Protein AF-A0A150AAD9-F1 (afdb_monomer)

Solvent-accessible surface area (backbone atoms only — not comparable to full-atom values): 10802 Å² total; per-residue (Å²): 113,71,68,61,54,52,51,51,53,50,53,51,54,54,52,54,54,52,52,55,50,50,54,52,49,53,59,54,61,73,67,70,76,81,88,54,82,66,32,33,34,36,37,32,35,99,89,47,75,48,82,44,53,57,90,72,69,66,81,66,76,71,92,66,54,69,36,35,46,30,57,27,65,68,35,46,55,49,48,40,72,61,56,48,87,81,55,55,66,48,80,60,48,67,70,37,47,33,52,50,23,30,50,39,44,53,52,14,52,52,28,42,50,49,17,52,51,30,55,58,42,27,80,80,40,66,75,32,64,79,53,26,59,56,39,39,52,52,15,54,58,40,47,73,74,34,56,70,90,37,50,63,53,84,64,56,46,56,54,51,52,50,53,51,48,54,55,56,51,66,58,70,86,53,83,89,75,86,76,78,78,76,86,72,83,77,83,127

Sequence (188 aa):
MKNIFTILLIFFSVSFANAQLVIVVQAVASTIKAPNQLDNVTFFHNGDSTIVPMTKLKKQKVSEFDSVKVNTLLSAKKVQKVYGEEIQISNVPENALYYEHTKKYRNARMSTMFAVSSWTLVLLNPYFLVVAPLPTTQAIFRDKEVDKAYVMSGKEWRTFKKEYKDYRKSFRGKNMEEDKAPEMYVSK

Mean predicted aligned error: 11.99 Å

Structure (mmCIF, N/CA/C/O backbone):
data_AF-A0A150AAD9-F1
#
_entry.id   AF-A0A150AAD9-F1
#
loop_
_atom_site.group_PDB
_atom_site.id
_atom_site.type_symbol
_atom_site.label_atom_id
_atom_site.label_alt_id
_atom_site.label_comp_id
_atom_site.label_asym_id
_atom_site.label_entity_id
_atom_site.label_seq_id
_atom_site.pdbx_PDB_ins_code
_atom_site.Cartn_x
_atom_site.Cartn_y
_atom_site.Cartn_z
_atom_site.occupancy
_atom_site.B_iso_or_equiv
_atom_site.auth_seq_id
_atom_site.auth_comp_id
_atom_site.auth_asym_id
_atom_site.auth_atom_id
_atom_site.pdbx_PDB_model_num
ATOM 1 N N . MET A 1 1 ? -35.324 22.539 34.893 1.00 55.53 1 MET A N 1
ATOM 2 C CA . MET A 1 1 ? -34.337 21.431 34.872 1.00 55.53 1 MET A CA 1
ATOM 3 C C . MET A 1 1 ? -34.590 20.393 33.775 1.00 55.53 1 MET A C 1
ATOM 5 O O . MET A 1 1 ? -33.631 20.053 33.100 1.00 55.53 1 MET A O 1
ATOM 9 N N . LYS A 1 2 ? -35.832 19.937 33.523 1.00 58.94 2 LYS A N 1
ATOM 10 C CA . LYS A 1 2 ? -36.130 18.960 32.448 1.00 58.94 2 LYS A CA 1
ATOM 11 C C . LYS A 1 2 ? -35.603 19.372 31.062 1.00 58.94 2 LYS A C 1
ATOM 13 O O . LYS A 1 2 ? -34.915 1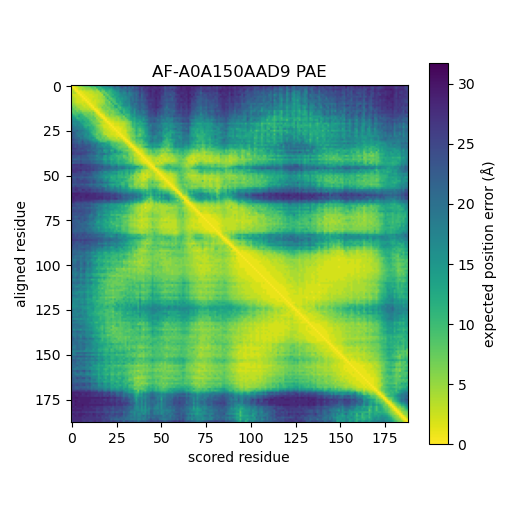8.578 30.439 1.00 58.94 2 LYS A O 1
ATOM 18 N N . ASN A 1 3 ? -35.809 20.625 30.647 1.00 64.31 3 ASN A N 1
ATOM 19 C CA . ASN A 1 3 ? -35.426 21.095 29.305 1.00 64.31 3 ASN A CA 1
ATOM 20 C C . ASN A 1 3 ? -33.905 21.112 29.059 1.00 64.31 3 ASN A C 1
ATOM 22 O O . ASN A 1 3 ? -33.464 20.838 27.950 1.00 64.31 3 ASN A O 1
ATOM 26 N N . ILE A 1 4 ? -33.095 21.381 30.091 1.00 73.38 4 ILE A N 1
ATOM 27 C CA . ILE A 1 4 ? -31.624 21.371 29.980 1.00 73.38 4 ILE A CA 1
ATOM 28 C C . ILE A 1 4 ? -31.124 19.940 29.756 1.00 73.38 4 ILE A C 1
ATOM 30 O O . ILE A 1 4 ? -30.241 19.711 28.934 1.00 73.38 4 ILE A O 1
ATOM 34 N N . PHE A 1 5 ? -31.738 18.970 30.437 1.00 71.81 5 PHE A N 1
ATOM 35 C CA . PHE A 1 5 ? -31.399 17.558 30.289 1.00 71.81 5 PHE A 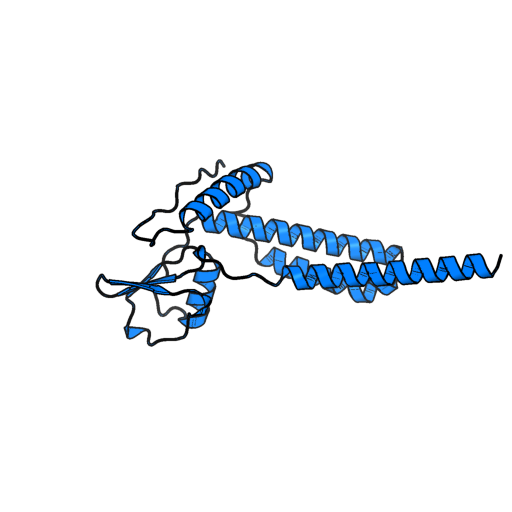CA 1
ATOM 36 C C . PHE A 1 5 ? -31.760 17.034 28.893 1.00 71.81 5 PHE A C 1
ATOM 38 O O . PHE A 1 5 ? -30.970 16.323 28.282 1.00 71.81 5 PHE A O 1
ATOM 45 N N . THR A 1 6 ? -32.911 17.439 28.344 1.00 68.69 6 THR A N 1
ATOM 46 C CA . THR A 1 6 ? -33.325 17.055 26.985 1.00 68.69 6 THR A CA 1
ATOM 47 C C . THR A 1 6 ? -32.395 17.636 25.920 1.00 68.69 6 THR A C 1
ATOM 49 O O . THR A 1 6 ? -32.010 16.927 24.995 1.00 68.69 6 THR A O 1
ATOM 52 N N . ILE A 1 7 ? -31.983 18.899 26.070 1.00 69.31 7 ILE A N 1
ATOM 53 C CA . ILE A 1 7 ? -31.053 19.558 25.140 1.00 69.31 7 ILE A CA 1
ATOM 54 C C . ILE A 1 7 ? -29.675 18.884 25.175 1.00 69.31 7 ILE A C 1
ATOM 56 O O . ILE A 1 7 ? -29.111 18.610 24.118 1.00 69.31 7 ILE A O 1
ATOM 60 N N . LEU A 1 8 ? -29.158 18.544 26.361 1.00 65.38 8 LEU A N 1
ATOM 61 C CA . LEU A 1 8 ? -27.904 17.793 26.507 1.00 65.38 8 LEU A CA 1
ATOM 62 C C . LEU A 1 8 ? -27.980 16.413 25.844 1.00 65.38 8 LEU A C 1
ATOM 64 O O . LEU A 1 8 ? -27.054 16.018 25.140 1.00 65.38 8 LEU A O 1
ATOM 68 N N . LEU A 1 9 ? -29.094 15.701 26.014 1.00 66.12 9 LEU A N 1
ATOM 69 C CA . LEU A 1 9 ? -29.296 14.366 25.447 1.00 66.12 9 LEU A CA 1
ATOM 70 C C . LEU A 1 9 ? -29.364 14.407 23.909 1.00 66.12 9 LEU A C 1
ATOM 72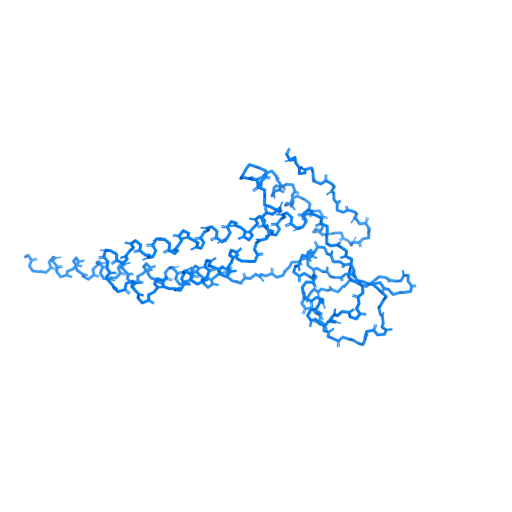 O O . LEU A 1 9 ? -28.740 13.583 23.238 1.00 66.12 9 LEU A O 1
ATOM 76 N N . ILE A 1 10 ? -30.024 15.426 23.345 1.00 65.25 10 ILE A N 1
ATOM 77 C CA . ILE A 1 10 ? -30.036 15.681 21.898 1.00 65.25 10 ILE A CA 1
ATOM 78 C C . ILE A 1 10 ? -28.625 16.031 21.405 1.00 65.25 10 ILE A C 1
ATOM 80 O O . ILE A 1 10 ? -28.160 15.444 20.429 1.00 65.25 10 ILE A O 1
ATOM 84 N N . PHE A 1 11 ? -27.899 16.907 22.103 1.00 61.88 11 PHE A N 1
ATOM 85 C CA . PHE A 1 11 ? -26.544 17.311 21.712 1.00 61.88 11 PHE A CA 1
ATOM 86 C C . PHE A 1 11 ? -25.556 16.132 21.714 1.00 61.88 11 PHE A C 1
ATOM 88 O O . PHE A 1 11 ? -24.755 15.981 20.785 1.00 61.88 11 PHE A O 1
ATOM 95 N N . PHE A 1 12 ? -25.654 15.245 22.709 1.00 59.00 12 PHE A N 1
ATOM 96 C CA . PHE A 1 12 ? -24.884 14.002 22.744 1.00 59.00 12 PHE A CA 1
ATOM 97 C C . PHE A 1 12 ? -25.265 13.072 21.586 1.00 59.00 12 PHE A C 1
ATOM 99 O O . PHE A 1 12 ? -24.375 12.587 20.889 1.00 59.00 12 PHE A O 1
ATOM 106 N N . SER A 1 13 ? -26.559 12.872 21.313 1.00 58.62 13 SER A N 1
ATOM 107 C CA . SER A 1 13 ? -27.012 12.005 20.212 1.00 58.62 13 SER A CA 1
ATOM 108 C C . SER A 1 13 ? -26.536 12.481 18.828 1.00 58.62 13 SER A C 1
ATOM 110 O O . SER A 1 13 ? -26.055 11.675 18.030 1.00 58.62 13 SER A O 1
ATOM 112 N N . VAL A 1 14 ? -26.560 13.795 18.576 1.00 60.38 14 VAL A N 1
ATOM 113 C CA . VAL A 1 14 ? -26.065 14.402 17.329 1.00 60.38 14 VAL A CA 1
ATOM 114 C C . VAL A 1 14 ? -24.544 14.252 17.217 1.00 60.38 14 VAL A C 1
ATOM 116 O O . VAL A 1 14 ? -24.025 13.936 16.147 1.00 60.38 14 VAL A O 1
ATOM 119 N N . SER A 1 15 ? -23.817 14.400 18.328 1.00 58.88 15 SER A N 1
ATOM 120 C CA . SER A 1 15 ? -22.358 14.231 18.356 1.00 58.88 15 SER A CA 1
ATOM 121 C C . SER A 1 15 ? -21.926 12.785 18.066 1.00 58.88 15 SER A C 1
ATOM 123 O O . SER A 1 15 ? -20.966 12.571 17.323 1.00 58.88 15 SER A O 1
ATOM 125 N N . PHE A 1 16 ? -22.658 11.787 18.576 1.00 58.69 16 PHE A N 1
ATOM 126 C CA . PHE A 1 16 ? -22.396 10.370 18.287 1.00 58.69 16 PHE A CA 1
ATOM 127 C C . PHE A 1 16 ? -22.686 9.994 16.826 1.00 58.69 16 PHE A C 1
ATOM 129 O O . PHE A 1 16 ? -21.890 9.273 16.220 1.00 58.69 16 PHE A O 1
ATOM 136 N N . ALA A 1 17 ? -23.768 10.515 16.237 1.00 61.00 17 ALA A N 1
ATOM 137 C CA . ALA A 1 17 ? -24.092 10.290 14.825 1.00 61.00 17 ALA A CA 1
ATOM 138 C C . ALA A 1 17 ? -23.019 10.878 13.887 1.00 61.00 17 ALA A C 1
ATOM 140 O O . ALA A 1 17 ? -22.590 10.231 12.930 1.00 61.00 17 ALA A O 1
ATOM 141 N N . ASN A 1 18 ? -22.508 12.070 14.209 1.00 62.00 18 ASN A N 1
ATOM 142 C CA . ASN A 1 18 ? -21.438 12.707 13.440 1.00 62.00 18 ASN A CA 1
ATOM 143 C C . ASN A 1 18 ? -20.118 11.918 13.509 1.00 62.00 18 ASN A C 1
ATOM 145 O O . ASN A 1 18 ? -19.428 11.788 12.498 1.00 62.00 18 ASN A O 1
ATOM 149 N N . ALA A 1 19 ? -19.780 11.333 14.664 1.00 61.94 19 ALA A N 1
ATOM 150 C CA . ALA A 1 19 ? -18.576 10.512 14.814 1.00 61.94 19 ALA A CA 1
ATOM 151 C C . ALA A 1 19 ? -18.611 9.245 13.936 1.00 61.94 19 ALA A C 1
ATOM 153 O O . ALA A 1 19 ? -17.607 8.898 13.310 1.00 61.94 19 ALA A O 1
ATOM 154 N N . GLN A 1 20 ? -19.770 8.585 13.830 1.00 62.91 20 GLN A N 1
ATOM 155 C CA . GLN A 1 20 ? -19.960 7.425 12.949 1.00 62.91 20 GLN A CA 1
ATOM 156 C C . GLN A 1 20 ? -19.765 7.797 11.474 1.00 62.91 20 GLN A C 1
ATOM 158 O O . GLN A 1 20 ? -19.073 7.094 10.734 1.00 62.91 20 GLN A O 1
ATOM 163 N N . LEU A 1 21 ? -20.320 8.938 11.062 1.00 62.53 21 LEU A N 1
ATOM 164 C CA . LEU A 1 21 ? -20.242 9.427 9.687 1.00 62.53 21 LEU A CA 1
ATOM 165 C C . LEU A 1 21 ? -18.793 9.764 9.295 1.00 62.53 21 LEU A C 1
ATOM 167 O O . LEU A 1 21 ? -18.355 9.407 8.203 1.00 62.53 21 LEU A O 1
ATOM 171 N N . VAL A 1 22 ? -18.005 10.345 10.207 1.00 69.44 22 VAL A N 1
ATOM 172 C CA . VAL A 1 22 ? -16.572 10.615 9.980 1.00 69.44 22 VAL A CA 1
ATOM 173 C C . VAL A 1 22 ? -15.777 9.324 9.774 1.00 69.44 22 VAL A C 1
ATOM 175 O O . VAL A 1 22 ? -14.964 9.265 8.852 1.00 69.44 22 VAL A O 1
ATOM 178 N N . ILE A 1 23 ? -16.023 8.278 10.572 1.00 64.31 23 ILE A N 1
ATOM 179 C CA . ILE A 1 23 ? -15.324 6.986 10.434 1.00 64.31 23 ILE A CA 1
ATOM 180 C C . ILE A 1 23 ? -15.628 6.357 9.068 1.00 64.31 23 ILE A C 1
ATOM 182 O O . ILE A 1 23 ? -14.712 5.923 8.366 1.00 64.31 23 ILE A O 1
ATOM 186 N N . VAL A 1 24 ? -16.899 6.359 8.653 1.00 64.25 24 VAL A N 1
ATOM 187 C CA . VAL A 1 24 ? -17.321 5.807 7.356 1.00 64.25 24 VAL A CA 1
ATOM 188 C C . VAL A 1 24 ? -16.766 6.634 6.192 1.00 64.25 24 VAL A C 1
ATOM 190 O O . VAL A 1 24 ? -16.211 6.071 5.248 1.00 64.25 24 VAL A O 1
ATOM 193 N N . VAL A 1 25 ? -16.835 7.966 6.258 1.00 64.56 25 VAL A N 1
ATOM 194 C CA . VAL A 1 25 ? -16.316 8.847 5.198 1.00 64.56 25 VAL A CA 1
ATOM 195 C C . VAL A 1 25 ? -14.798 8.746 5.078 1.00 64.56 25 VAL A C 1
ATOM 197 O O . VAL A 1 25 ? -14.288 8.660 3.962 1.00 64.56 25 VAL A O 1
ATOM 200 N N . GLN A 1 26 ? -14.056 8.691 6.189 1.00 62.56 26 GLN A N 1
ATOM 201 C CA . GLN A 1 26 ? -12.605 8.487 6.142 1.00 62.56 26 GLN A CA 1
ATOM 202 C C . GLN A 1 26 ? -12.243 7.110 5.575 1.00 62.56 26 GLN A C 1
ATOM 204 O O . GLN A 1 26 ? -11.301 7.001 4.782 1.00 62.56 26 GLN A O 1
ATOM 209 N N . ALA A 1 27 ? -13.019 6.073 5.904 1.00 60.88 27 ALA A N 1
ATOM 210 C CA .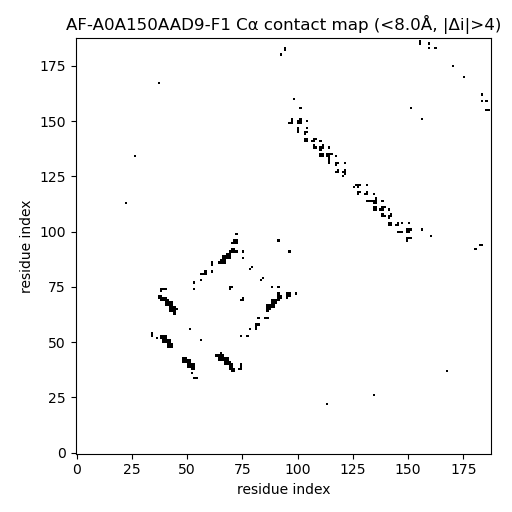 ALA A 1 27 ? -12.850 4.748 5.327 1.00 60.88 27 ALA A CA 1
ATOM 211 C C . ALA A 1 27 ? -13.046 4.767 3.802 1.00 60.88 27 ALA A C 1
ATOM 213 O O . ALA A 1 27 ? -12.166 4.298 3.080 1.00 60.88 27 ALA A O 1
ATOM 214 N N . VAL A 1 28 ? -14.121 5.385 3.300 1.00 59.50 28 VAL A N 1
ATOM 215 C CA . VAL A 1 28 ? -14.412 5.475 1.857 1.00 59.50 28 VAL A CA 1
ATOM 216 C C . VAL A 1 28 ? -13.403 6.364 1.128 1.00 59.50 28 VAL A C 1
ATOM 218 O O . VAL A 1 28 ? -12.792 5.921 0.156 1.00 59.50 28 VAL A O 1
ATOM 221 N N . ALA A 1 29 ? -13.143 7.582 1.607 1.00 59.41 29 ALA A N 1
ATOM 222 C CA . ALA A 1 29 ? -12.228 8.521 0.951 1.00 59.41 29 ALA A CA 1
ATOM 223 C C . ALA A 1 29 ? -10.798 7.966 0.837 1.00 59.41 29 ALA A C 1
ATOM 225 O O . ALA A 1 29 ? -10.112 8.205 -0.156 1.00 59.41 29 ALA A O 1
ATOM 226 N N . SER A 1 30 ? -10.360 7.158 1.810 1.00 55.38 30 SER A N 1
ATOM 227 C CA . SER A 1 30 ? -9.043 6.510 1.775 1.00 55.38 30 SER A CA 1
ATOM 228 C C . SER A 1 30 ? -8.863 5.488 0.639 1.00 55.38 30 SER A C 1
ATOM 230 O O . SER A 1 30 ? -7.728 5.105 0.347 1.00 55.38 30 SER A O 1
ATOM 232 N N . THR A 1 31 ? -9.948 5.047 -0.008 1.00 55.22 31 THR A N 1
ATOM 233 C CA . THR A 1 31 ? -9.900 4.059 -1.101 1.00 55.22 31 THR A CA 1
ATOM 234 C C . THR A 1 31 ? -9.706 4.680 -2.485 1.00 55.22 31 THR A C 1
ATOM 236 O O . THR A 1 31 ? -9.246 3.998 -3.400 1.00 55.22 31 THR A O 1
ATOM 239 N N . ILE A 1 32 ? -9.984 5.977 -2.653 1.00 56.19 32 ILE A N 1
ATOM 240 C CA . ILE A 1 32 ? -9.921 6.641 -3.959 1.00 56.19 32 ILE A CA 1
ATOM 241 C C . ILE A 1 32 ? -8.479 7.094 -4.224 1.00 56.19 32 ILE A C 1
ATOM 243 O O . ILE A 1 32 ? -8.012 8.104 -3.697 1.00 56.19 32 ILE A O 1
ATOM 247 N N . LYS A 1 33 ? -7.745 6.343 -5.056 1.00 55.25 33 LYS A N 1
ATOM 248 C CA . LYS A 1 33 ? -6.398 6.719 -5.517 1.00 55.25 33 LYS A CA 1
ATOM 249 C C . LYS A 1 33 ? -6.456 7.207 -6.965 1.00 55.25 33 LYS A C 1
ATOM 251 O O . LYS A 1 33 ? -6.723 6.426 -7.872 1.00 55.25 33 LYS A O 1
ATOM 256 N N . ALA A 1 34 ? -6.161 8.489 -7.180 1.00 57.22 34 ALA A N 1
ATOM 257 C CA . ALA A 1 34 ? -6.000 9.040 -8.522 1.00 57.22 34 ALA A CA 1
ATOM 258 C C . ALA A 1 34 ? -4.677 8.553 -9.156 1.00 57.22 34 ALA A C 1
ATOM 260 O O . ALA A 1 34 ? -3.643 8.573 -8.473 1.00 57.22 34 ALA A O 1
ATOM 261 N N . PRO A 1 35 ? -4.692 8.121 -10.431 1.00 56.03 35 PRO A N 1
ATOM 262 C CA . PRO A 1 35 ? -3.497 7.688 -11.148 1.00 56.03 35 PRO A CA 1
ATOM 263 C C . PRO A 1 35 ? -2.561 8.870 -11.424 1.00 56.03 35 PRO A C 1
ATOM 265 O O . PRO A 1 35 ? -2.990 10.017 -11.553 1.00 56.03 35 PRO A O 1
ATOM 268 N N . ASN A 1 36 ? -1.267 8.587 -11.503 1.00 64.94 36 ASN A N 1
ATOM 269 C CA . ASN A 1 36 ? -0.206 9.576 -11.635 1.00 64.94 36 ASN A CA 1
ATOM 270 C C . ASN A 1 36 ? 0.700 9.277 -12.845 1.00 64.94 36 ASN A C 1
ATOM 272 O O . ASN A 1 36 ? 0.725 8.155 -13.327 1.00 64.94 36 ASN A O 1
ATOM 276 N N . GLN A 1 37 ? 1.492 10.252 -13.310 1.00 63.16 37 GLN A N 1
ATOM 277 C CA . GLN A 1 37 ? 2.393 10.083 -14.469 1.00 63.16 37 GLN A CA 1
ATOM 278 C C . GLN A 1 37 ? 3.446 8.977 -14.283 1.00 63.16 37 GLN A C 1
ATOM 280 O O . GLN A 1 37 ? 3.853 8.352 -15.254 1.00 63.16 37 GLN A O 1
ATOM 285 N N . LEU A 1 38 ? 3.850 8.694 -13.040 1.00 65.38 38 LEU A N 1
ATOM 286 C CA . LEU A 1 38 ? 4.734 7.565 -12.715 1.00 65.38 38 LEU A CA 1
ATOM 287 C C . LEU A 1 38 ? 4.075 6.199 -12.949 1.00 65.38 38 LEU A C 1
ATOM 289 O O . LEU A 1 38 ? 4.779 5.201 -13.047 1.00 65.38 38 LEU A O 1
ATOM 293 N N . ASP A 1 39 ? 2.745 6.152 -13.043 1.00 69.12 39 ASP A N 1
ATOM 294 C CA . ASP A 1 39 ? 2.013 4.915 -13.289 1.00 69.12 39 ASP A CA 1
ATOM 295 C C . ASP A 1 39 ? 1.988 4.559 -14.791 1.00 69.12 39 ASP A C 1
ATOM 297 O O . ASP A 1 39 ? 1.470 3.504 -15.160 1.00 69.12 39 ASP A O 1
ATOM 301 N N . ASN A 1 40 ? 2.532 5.410 -15.670 1.00 76.31 40 ASN A N 1
ATOM 302 C CA . ASN A 1 40 ? 2.635 5.122 -17.100 1.00 76.31 40 ASN A CA 1
ATOM 303 C C . ASN A 1 40 ? 3.449 3.845 -17.354 1.00 76.31 40 ASN A C 1
ATOM 305 O O . ASN A 1 40 ? 4.382 3.517 -16.620 1.00 76.31 40 ASN A O 1
ATOM 309 N N . VAL A 1 41 ? 3.059 3.131 -18.404 1.00 74.88 41 VAL A N 1
ATOM 310 C CA . VAL A 1 41 ? 3.653 1.863 -18.821 1.00 74.88 41 VAL A CA 1
ATOM 311 C C . VAL A 1 41 ? 4.382 2.098 -20.136 1.00 74.88 41 VAL A C 1
ATOM 313 O O . VAL A 1 41 ? 3.806 2.704 -21.040 1.00 74.88 41 VAL A O 1
ATOM 316 N N . THR A 1 42 ? 5.621 1.629 -20.244 1.00 76.88 42 THR A N 1
ATOM 317 C CA . THR A 1 42 ? 6.392 1.714 -21.489 1.00 76.88 42 THR A CA 1
ATOM 318 C C . THR A 1 42 ? 6.429 0.341 -22.139 1.00 76.88 42 THR A C 1
ATOM 320 O O . THR A 1 42 ? 6.901 -0.615 -21.526 1.00 76.88 42 THR A O 1
ATOM 323 N N . PHE A 1 43 ? 5.922 0.240 -23.360 1.00 78.81 43 PHE A N 1
ATOM 324 C CA . PHE A 1 43 ? 5.990 -0.963 -24.181 1.00 78.81 43 PHE A CA 1
ATOM 325 C C . PHE A 1 43 ? 7.173 -0.854 -25.140 1.00 78.81 43 PHE A C 1
ATOM 327 O O . PHE A 1 43 ? 7.391 0.216 -25.707 1.00 78.81 43 PHE A O 1
ATOM 334 N N . PHE A 1 44 ? 7.903 -1.949 -25.330 1.00 76.94 44 PHE A N 1
ATOM 335 C CA . PHE A 1 44 ? 8.980 -2.050 -26.311 1.00 76.94 44 PHE A CA 1
ATOM 336 C C . PHE A 1 44 ? 8.591 -3.023 -27.416 1.00 76.94 44 PHE A C 1
ATOM 338 O O . PHE A 1 44 ? 8.093 -4.116 -27.129 1.00 76.94 44 PHE A O 1
ATOM 345 N N . HIS A 1 45 ? 8.839 -2.626 -28.660 1.00 76.75 45 HIS A N 1
ATOM 346 C CA . HIS A 1 45 ? 8.645 -3.470 -29.830 1.00 76.75 45 HIS A CA 1
ATOM 347 C C . HIS A 1 45 ? 9.692 -3.144 -30.891 1.00 76.75 45 HIS A C 1
ATOM 349 O O . HIS A 1 45 ? 9.762 -2.001 -31.334 1.00 76.75 45 HIS A O 1
ATOM 355 N N . ASN A 1 46 ? 10.500 -4.124 -31.303 1.00 67.06 46 ASN A N 1
ATOM 356 C CA . ASN A 1 46 ? 11.445 -3.981 -32.424 1.00 67.06 46 ASN A CA 1
ATOM 357 C C . ASN A 1 46 ? 12.358 -2.728 -32.370 1.00 67.06 46 ASN A C 1
ATOM 359 O O . ASN A 1 46 ? 12.733 -2.181 -33.403 1.00 67.06 46 ASN A O 1
ATOM 363 N N . GLY A 1 47 ? 12.731 -2.274 -31.167 1.00 67.69 47 GLY A N 1
ATOM 364 C CA . GLY A 1 47 ? 13.577 -1.089 -30.956 1.00 67.69 47 GLY A CA 1
ATOM 365 C C . GLY A 1 47 ? 12.818 0.227 -30.743 1.00 67.69 47 GLY A C 1
ATOM 366 O O . GLY A 1 47 ? 13.413 1.179 -30.243 1.00 67.69 47 GLY A O 1
ATOM 367 N N . ASP A 1 48 ? 11.511 0.260 -31.006 1.00 71.19 48 ASP A N 1
ATOM 368 C CA . ASP A 1 48 ? 10.647 1.398 -30.699 1.00 71.19 48 ASP A CA 1
ATOM 369 C C . ASP A 1 48 ? 10.051 1.278 -29.292 1.00 71.19 48 ASP A C 1
ATOM 371 O O . ASP A 1 48 ? 9.748 0.185 -28.796 1.00 71.19 48 ASP A O 1
ATOM 375 N N . SER A 1 49 ? 9.854 2.426 -28.636 1.00 76.38 49 SER A N 1
ATOM 376 C CA . SER A 1 49 ? 9.211 2.495 -27.323 1.00 76.38 49 SER A CA 1
ATOM 377 C C . SER A 1 49 ? 7.939 3.335 -27.375 1.00 76.38 49 SER A C 1
ATOM 379 O O . SER A 1 49 ? 7.921 4.451 -27.894 1.00 76.38 49 SER A O 1
ATOM 381 N N . THR A 1 50 ? 6.847 2.804 -26.823 1.00 76.75 50 THR A N 1
ATOM 382 C CA . THR A 1 50 ? 5.570 3.518 -26.727 1.00 76.75 50 THR A CA 1
ATOM 383 C C . THR A 1 50 ? 5.153 3.668 -25.270 1.00 76.75 50 THR A C 1
ATOM 385 O O . THR A 1 50 ? 5.085 2.706 -24.504 1.00 76.75 50 THR A O 1
ATOM 388 N N . ILE A 1 51 ? 4.883 4.907 -24.855 1.00 75.75 51 ILE A N 1
ATOM 389 C CA . ILE A 1 51 ? 4.476 5.226 -23.483 1.00 75.75 51 ILE A CA 1
ATOM 390 C C . ILE A 1 51 ? 2.956 5.335 -23.438 1.00 75.75 51 ILE A C 1
ATOM 392 O O . ILE A 1 51 ? 2.358 6.250 -24.007 1.00 75.75 51 ILE A O 1
ATOM 396 N N . VAL A 1 52 ? 2.319 4.427 -22.704 1.00 75.81 52 VAL A N 1
ATOM 397 C CA . VAL A 1 52 ? 0.866 4.383 -22.555 1.00 75.81 52 VAL A CA 1
ATOM 398 C C . VAL A 1 52 ? 0.480 4.752 -21.122 1.00 75.81 52 VAL A C 1
ATOM 400 O O . VAL A 1 52 ? 0.943 4.134 -20.157 1.00 75.81 52 VAL A O 1
ATOM 403 N N . PRO A 1 53 ? -0.419 5.735 -20.934 1.00 75.19 53 PRO A N 1
ATOM 404 C CA . PRO A 1 53 ? -0.971 6.025 -19.622 1.00 75.19 53 PRO A CA 1
ATOM 405 C C . PRO A 1 53 ? -1.722 4.820 -19.061 1.00 75.19 53 PRO A C 1
ATOM 407 O O . PRO A 1 53 ? -2.563 4.235 -19.747 1.00 75.19 53 PRO A O 1
ATOM 410 N N . MET A 1 54 ? -1.520 4.512 -17.776 1.00 76.31 54 MET A N 1
ATOM 411 C CA . MET A 1 54 ? -2.190 3.382 -17.119 1.00 76.31 54 MET A CA 1
ATOM 412 C C . MET A 1 54 ? -3.712 3.412 -17.292 1.00 76.31 54 MET A C 1
ATOM 414 O O . MET A 1 54 ? -4.352 2.369 -17.389 1.00 76.31 54 MET A O 1
ATOM 418 N N . THR A 1 55 ? -4.325 4.596 -17.327 1.00 73.19 55 THR A N 1
ATOM 419 C CA . THR A 1 55 ? -5.775 4.779 -17.514 1.00 73.19 55 THR A CA 1
ATOM 420 C C . THR A 1 55 ? -6.278 4.318 -18.878 1.00 73.19 55 THR A C 1
ATOM 422 O O . THR A 1 55 ? -7.426 3.893 -18.969 1.00 73.19 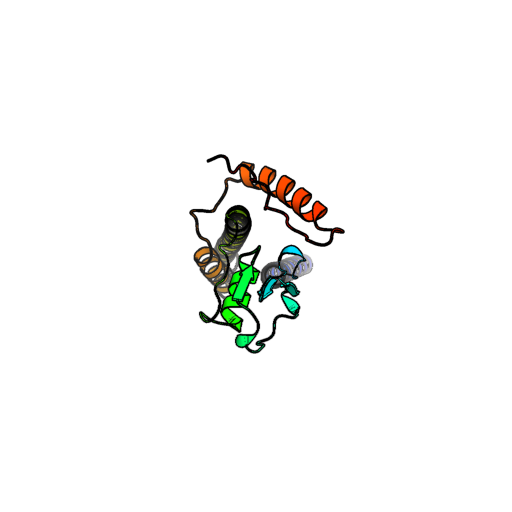55 THR A O 1
ATOM 425 N N . LYS A 1 56 ? -5.429 4.360 -19.909 1.00 72.75 56 LYS A N 1
ATOM 426 C CA . LYS A 1 56 ? -5.760 3.994 -21.291 1.00 72.75 56 LYS A CA 1
ATOM 427 C C . LYS A 1 56 ? -5.361 2.560 -21.655 1.00 72.75 56 LYS A C 1
ATOM 429 O O . LYS A 1 56 ? -5.622 2.144 -22.777 1.00 72.75 56 LYS A O 1
ATOM 434 N N . LEU A 1 57 ? -4.781 1.805 -20.716 1.00 72.81 57 LEU A N 1
ATOM 435 C CA . LEU A 1 57 ? -4.422 0.400 -20.912 1.00 72.81 57 LEU A CA 1
ATOM 436 C C . LEU A 1 57 ? -5.684 -0.424 -21.231 1.00 72.81 57 LEU A C 1
ATOM 438 O O . LEU A 1 57 ? -6.569 -0.563 -20.380 1.00 72.81 57 LEU A O 1
ATOM 442 N N . LYS A 1 58 ? -5.768 -0.956 -22.450 1.00 72.62 58 LYS A N 1
ATOM 443 C CA . LYS A 1 58 ? -6.817 -1.870 -22.925 1.00 72.62 58 LYS A CA 1
ATOM 444 C C . LYS A 1 58 ? -6.144 -3.113 -23.498 1.00 72.62 58 LYS A C 1
ATOM 446 O O . LYS A 1 58 ? -5.007 -3.016 -23.936 1.00 72.62 58 LYS A O 1
ATOM 451 N N . LYS A 1 59 ? -6.840 -4.254 -23.497 1.00 67.50 59 LYS A N 1
ATOM 452 C CA . LYS A 1 59 ? -6.333 -5.508 -24.071 1.00 67.50 59 LYS A CA 1
ATOM 453 C C . LYS A 1 59 ? -6.195 -5.339 -25.590 1.00 67.50 59 LYS A C 1
ATOM 455 O O . LYS A 1 59 ? -7.178 -5.468 -26.314 1.00 67.50 59 LYS A O 1
ATOM 460 N N . GLN A 1 60 ? -5.012 -4.943 -26.047 1.00 64.19 60 GLN A N 1
ATOM 461 C CA . GLN A 1 60 ? -4.624 -4.969 -27.458 1.00 64.19 60 GLN A CA 1
ATOM 462 C C . GLN A 1 60 ? -4.020 -6.342 -27.784 1.00 64.19 60 GLN A C 1
ATOM 464 O O . GLN A 1 60 ? -3.750 -7.128 -26.872 1.00 64.19 60 GLN A O 1
ATOM 469 N N . LYS A 1 61 ? -3.888 -6.686 -29.071 1.00 56.84 61 LYS A N 1
ATOM 470 C CA . LYS A 1 61 ? -3.306 -7.977 -29.462 1.00 56.84 61 LYS A CA 1
ATOM 471 C C . LYS A 1 61 ? -1.851 -8.026 -28.989 1.00 56.84 61 LYS A C 1
ATOM 473 O O . LYS A 1 61 ? -1.070 -7.136 -29.292 1.00 56.84 61 LYS A O 1
ATOM 478 N N . VAL A 1 62 ? -1.508 -9.081 -28.254 1.00 55.59 62 VAL A N 1
ATOM 479 C CA . VAL A 1 62 ? -0.182 -9.291 -27.641 1.00 55.59 62 VAL A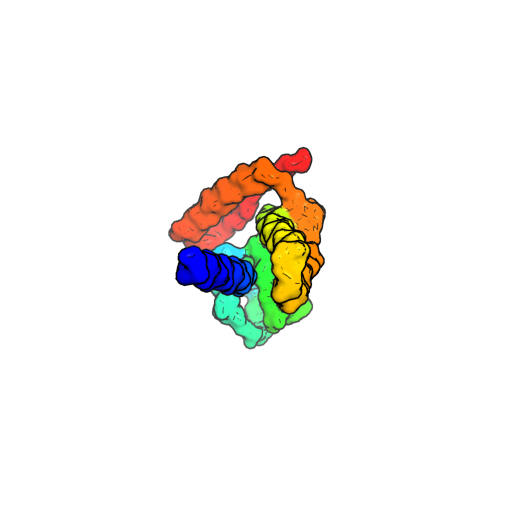 CA 1
ATOM 480 C C . VAL A 1 62 ? 0.939 -9.415 -28.680 1.00 55.59 62 VAL A C 1
ATOM 482 O O . VAL A 1 62 ? 2.097 -9.190 -28.363 1.00 55.59 62 VAL A O 1
ATOM 485 N N . SER A 1 63 ? 0.593 -9.665 -29.945 1.00 54.03 63 SER A N 1
ATOM 486 C CA . SER A 1 63 ? 1.522 -9.764 -31.077 1.00 54.03 63 SER A CA 1
ATOM 487 C C . SER A 1 63 ? 2.296 -8.479 -31.417 1.00 54.03 63 SER A C 1
ATOM 489 O O . SER A 1 63 ? 3.086 -8.502 -32.351 1.00 54.03 63 SER A O 1
ATOM 491 N N . GLU A 1 64 ? 2.048 -7.366 -30.723 1.00 62.06 64 GLU A N 1
ATOM 492 C CA . GLU A 1 64 ? 2.650 -6.054 -31.008 1.00 62.06 64 GLU A CA 1
ATOM 493 C C . GLU A 1 64 ? 3.751 -5.643 -30.017 1.00 62.06 64 GLU A C 1
ATOM 495 O O . GLU A 1 64 ? 4.325 -4.576 -30.195 1.00 62.06 64 GLU A O 1
ATOM 500 N N . PHE A 1 65 ? 4.056 -6.426 -28.970 1.00 67.56 65 PHE A N 1
ATOM 501 C CA . PHE A 1 65 ? 4.991 -5.990 -27.921 1.00 67.56 65 PHE A CA 1
ATOM 502 C C . PHE A 1 65 ? 5.888 -7.121 -27.411 1.00 67.56 65 PHE A C 1
ATOM 504 O O . PHE A 1 65 ? 5.400 -8.190 -27.055 1.00 67.56 65 PHE A O 1
ATOM 511 N N . ASP A 1 66 ? 7.190 -6.845 -27.297 1.00 68.62 66 ASP A N 1
ATOM 512 C CA . ASP A 1 66 ? 8.201 -7.821 -26.867 1.00 68.62 66 ASP A CA 1
ATOM 513 C C . ASP A 1 66 ? 8.405 -7.791 -25.345 1.00 68.62 66 ASP A C 1
ATOM 515 O O . ASP A 1 66 ? 8.576 -8.821 -24.694 1.00 68.62 66 ASP A O 1
ATOM 519 N N . SER A 1 67 ? 8.378 -6.594 -24.748 1.00 75.25 67 SER A N 1
ATOM 520 C CA . SER A 1 67 ? 8.530 -6.422 -23.300 1.00 75.25 67 SER A CA 1
ATOM 521 C C . SER A 1 67 ? 7.853 -5.157 -22.782 1.00 75.25 67 SER A C 1
ATOM 523 O O . SER A 1 67 ? 7.594 -4.203 -23.522 1.00 75.25 67 SER A O 1
ATOM 525 N N . VAL A 1 68 ? 7.555 -5.147 -21.480 1.00 80.31 68 VAL A N 1
ATOM 526 C CA . VAL A 1 68 ? 6.870 -4.033 -20.819 1.00 80.31 68 VAL A CA 1
ATOM 527 C C . VAL A 1 68 ? 7.657 -3.559 -19.608 1.00 80.31 68 VAL A C 1
ATOM 529 O O . VAL A 1 68 ? 7.838 -4.304 -18.645 1.00 80.31 68 VAL A O 1
ATOM 532 N N . LYS A 1 69 ? 8.062 -2.285 -19.613 1.00 80.69 69 LYS A N 1
ATOM 533 C CA . LYS A 1 69 ? 8.676 -1.629 -18.458 1.00 80.69 69 LYS A CA 1
ATOM 534 C C . LYS A 1 69 ? 7.639 -0.941 -17.585 1.00 80.69 69 LYS A C 1
ATOM 536 O O . LYS A 1 69 ? 6.821 -0.141 -18.046 1.00 80.69 69 LYS A O 1
ATOM 541 N N . VAL A 1 70 ? 7.713 -1.240 -16.293 1.00 80.38 70 VAL A N 1
ATOM 542 C CA . VAL A 1 70 ? 6.824 -0.708 -15.256 1.00 80.38 70 VAL A CA 1
ATOM 543 C C . VAL A 1 70 ? 7.629 -0.063 -14.135 1.00 80.38 70 VAL A C 1
ATOM 545 O O . VAL A 1 70 ? 8.592 -0.629 -13.629 1.00 80.38 70 VAL A O 1
ATOM 548 N N . ASN A 1 71 ? 7.199 1.125 -13.709 1.00 76.12 71 ASN A N 1
ATOM 549 C CA . ASN A 1 71 ? 7.876 1.886 -12.653 1.00 76.12 71 ASN A CA 1
ATOM 550 C C . ASN A 1 71 ? 7.176 1.787 -11.286 1.00 76.12 71 ASN A C 1
ATOM 552 O O . ASN A 1 71 ? 7.721 2.241 -10.283 1.00 76.12 71 ASN A O 1
ATOM 556 N N . THR A 1 72 ? 5.968 1.215 -11.225 1.00 77.81 72 THR A N 1
ATOM 557 C CA . THR A 1 72 ? 5.196 1.050 -9.981 1.00 77.81 72 THR A CA 1
ATOM 558 C C . THR A 1 72 ? 4.563 -0.337 -9.897 1.00 77.81 72 THR A C 1
ATOM 560 O O . THR A 1 72 ? 4.276 -0.963 -10.923 1.00 77.81 72 THR A O 1
ATOM 563 N N . LEU A 1 73 ? 4.284 -0.807 -8.676 1.00 80.19 73 LEU A N 1
ATOM 564 C CA . LEU A 1 73 ? 3.576 -2.076 -8.477 1.00 80.19 73 LEU A CA 1
ATOM 565 C C . LEU A 1 73 ? 2.131 -1.996 -8.973 1.00 80.19 73 LEU A C 1
ATOM 567 O O . LEU A 1 73 ? 1.587 -3.002 -9.423 1.00 80.19 73 LEU A O 1
ATOM 571 N N . LEU A 1 74 ? 1.489 -0.826 -8.905 1.00 80.00 74 LEU A N 1
ATOM 572 C CA . LEU A 1 74 ? 0.152 -0.654 -9.477 1.00 80.00 74 LEU A CA 1
ATOM 573 C C . LEU A 1 74 ? 0.130 -0.902 -10.985 1.00 80.00 74 LEU A C 1
ATOM 575 O O . LEU A 1 74 ? -0.753 -1.615 -11.467 1.00 80.00 74 LEU A O 1
ATOM 579 N N . SER A 1 75 ? 1.099 -0.342 -11.709 1.00 78.50 75 SER A N 1
ATOM 580 C CA . SER A 1 75 ? 1.248 -0.558 -13.147 1.00 78.50 75 SER A CA 1
ATOM 581 C C . SER A 1 75 ? 1.498 -2.033 -13.445 1.00 78.50 75 SER A C 1
ATOM 583 O O . SER A 1 75 ? 0.795 -2.599 -14.278 1.00 78.50 75 SER A O 1
ATOM 585 N N . ALA A 1 76 ? 2.401 -2.680 -12.699 1.00 82.75 76 ALA A N 1
ATOM 586 C CA . ALA A 1 76 ? 2.684 -4.110 -12.831 1.00 82.75 76 ALA A CA 1
ATOM 587 C C . ALA A 1 76 ? 1.423 -4.972 -12.639 1.00 82.75 76 ALA A C 1
ATOM 589 O O . ALA A 1 76 ? 1.067 -5.760 -13.513 1.00 82.75 76 ALA A O 1
ATOM 590 N N . LYS A 1 77 ? 0.672 -4.752 -11.549 1.00 83.38 77 LYS A N 1
ATOM 591 C CA . LYS A 1 77 ? -0.588 -5.467 -11.275 1.00 83.38 77 LYS A CA 1
ATOM 592 C C . LYS A 1 77 ? -1.635 -5.245 -12.364 1.00 83.38 77 LYS A C 1
ATOM 594 O O . LYS A 1 77 ? -2.395 -6.157 -12.685 1.00 83.38 77 LYS A O 1
ATOM 599 N N . LYS A 1 78 ? -1.719 -4.033 -12.922 1.00 82.00 78 LYS A N 1
ATOM 600 C CA . LYS A 1 78 ? -2.684 -3.734 -13.985 1.00 82.00 78 LYS A CA 1
ATOM 601 C C . LYS A 1 78 ? -2.296 -4.397 -15.304 1.00 82.00 78 LYS A C 1
ATOM 603 O O . LYS A 1 78 ? -3.175 -4.945 -15.961 1.00 82.00 78 LYS A O 1
ATOM 608 N N . VAL A 1 79 ? -1.014 -4.368 -15.667 1.00 81.94 79 VAL A N 1
ATOM 609 C CA . VAL A 1 79 ? -0.489 -5.061 -16.853 1.00 81.94 79 VAL A CA 1
ATOM 610 C C . VAL A 1 79 ? -0.755 -6.560 -16.733 1.00 81.94 79 VAL A C 1
ATOM 612 O O . VAL A 1 79 ? -1.390 -7.117 -17.622 1.00 81.94 79 VAL A O 1
ATOM 615 N N . GLN A 1 80 ? -0.426 -7.170 -15.591 1.00 84.31 80 GLN A N 1
ATOM 616 C CA . GLN A 1 80 ? -0.716 -8.580 -15.316 1.00 84.31 80 GLN A CA 1
ATOM 617 C C . GLN A 1 80 ? -2.218 -8.900 -15.412 1.00 84.31 80 GLN A C 1
ATOM 619 O O . GLN A 1 80 ? -2.606 -9.921 -15.965 1.00 84.31 80 GLN A O 1
ATOM 624 N N . LYS A 1 81 ? -3.098 -8.010 -14.935 1.00 84.88 81 LYS A N 1
ATOM 625 C CA . LYS A 1 81 ? -4.555 -8.201 -15.049 1.00 84.88 81 LYS A CA 1
ATOM 626 C C . LYS A 1 81 ? -5.063 -8.153 -16.497 1.00 84.88 81 LYS A C 1
ATOM 628 O O . LYS A 1 81 ? -6.070 -8.786 -16.801 1.00 84.88 81 LYS A O 1
ATOM 633 N N . VAL A 1 82 ? -4.438 -7.355 -17.364 1.00 83.06 82 VAL A N 1
ATOM 634 C CA . VAL A 1 82 ? -4.892 -7.149 -18.752 1.00 83.06 82 VAL A CA 1
ATOM 635 C C . VAL A 1 82 ? -4.301 -8.187 -19.706 1.00 83.06 82 VAL A C 1
ATOM 637 O O . VAL A 1 82 ? -5.029 -8.706 -20.554 1.00 83.06 82 VAL A O 1
ATOM 640 N N . TYR A 1 83 ? -3.012 -8.486 -19.554 1.00 78.56 83 TYR A N 1
ATOM 641 C CA . TYR A 1 83 ? -2.232 -9.311 -20.478 1.00 78.56 83 TYR A CA 1
ATOM 642 C C . TYR A 1 83 ? -1.837 -10.681 -19.907 1.00 78.56 83 TYR A C 1
ATOM 644 O O . TYR A 1 83 ? -1.353 -11.528 -20.645 1.00 78.56 83 TYR A O 1
ATOM 652 N N . GLY A 1 84 ? -2.080 -10.938 -18.619 1.00 77.31 84 GLY A N 1
ATOM 653 C CA . GLY A 1 84 ? -1.747 -12.218 -17.996 1.00 77.31 84 GLY A CA 1
ATOM 654 C C . GLY A 1 84 ? -0.239 -12.465 -17.931 1.00 77.31 84 GLY A C 1
ATOM 655 O O . GLY A 1 84 ? 0.539 -11.541 -17.700 1.00 77.31 84 GLY A O 1
ATOM 656 N N . GLU A 1 85 ? 0.149 -13.725 -18.121 1.00 72.94 85 GLU A N 1
ATOM 657 C CA . GLU A 1 85 ? 1.545 -14.195 -18.155 1.00 72.94 85 GLU A CA 1
ATOM 658 C C . GLU A 1 85 ? 2.155 -14.136 -19.567 1.00 72.94 85 GLU A C 1
ATOM 660 O O . GLU A 1 85 ? 3.306 -14.510 -19.762 1.00 72.94 85 GLU A O 1
ATOM 665 N N . GLU A 1 86 ? 1.397 -13.656 -20.558 1.00 69.06 86 GLU A N 1
ATOM 666 C CA . GLU A 1 86 ? 1.784 -13.682 -21.975 1.00 69.06 86 GLU A CA 1
ATOM 667 C C . GLU A 1 86 ? 2.904 -12.680 -22.316 1.00 69.06 86 GLU A C 1
ATOM 669 O O . GLU A 1 86 ? 3.484 -12.758 -23.395 1.00 69.06 86 GLU A O 1
ATOM 674 N N . ILE A 1 87 ? 3.223 -11.739 -21.417 1.00 72.06 87 ILE A N 1
ATOM 675 C CA . ILE A 1 87 ? 4.197 -10.664 -21.653 1.00 72.06 87 ILE A CA 1
ATOM 676 C C . ILE A 1 87 ? 5.247 -10.627 -20.542 1.00 72.06 87 ILE A C 1
ATOM 678 O O . ILE A 1 87 ? 4.916 -10.645 -19.354 1.00 72.06 87 ILE A O 1
ATOM 682 N N . GLN A 1 88 ? 6.519 -10.478 -20.925 1.00 74.38 88 GLN A N 1
ATOM 683 C CA . GLN A 1 88 ? 7.612 -10.247 -19.981 1.00 74.38 88 GLN A CA 1
ATOM 684 C C . GLN A 1 88 ? 7.523 -8.834 -19.385 1.00 74.38 88 GLN A C 1
ATOM 686 O O . GLN A 1 88 ? 7.746 -7.822 -20.058 1.00 74.38 88 GLN A O 1
ATOM 691 N N . ILE A 1 89 ? 7.184 -8.768 -18.097 1.00 77.81 89 ILE A N 1
ATOM 692 C CA . ILE A 1 89 ? 7.140 -7.530 -17.315 1.00 77.81 89 ILE A CA 1
ATOM 693 C C . ILE A 1 89 ? 8.517 -7.313 -16.679 1.00 77.81 89 ILE A C 1
ATOM 695 O O . ILE A 1 89 ? 9.037 -8.196 -16.001 1.00 77.81 89 ILE A O 1
ATOM 699 N N . SER A 1 90 ? 9.101 -6.127 -16.856 1.00 77.81 90 SER A N 1
ATOM 700 C CA . SER A 1 90 ? 10.352 -5.760 -16.189 1.00 77.81 90 SER A CA 1
ATOM 701 C C . SER A 1 90 ? 10.199 -5.800 -14.667 1.00 77.81 90 SER A C 1
ATOM 703 O O . SER A 1 90 ? 9.179 -5.345 -14.140 1.00 77.81 90 SER A O 1
ATOM 705 N N . ASN A 1 91 ? 11.248 -6.203 -13.949 1.00 78.12 91 ASN A N 1
ATOM 706 C CA . ASN A 1 91 ? 11.264 -6.101 -12.491 1.00 78.12 91 ASN A CA 1
ATOM 707 C C . ASN A 1 91 ? 11.002 -4.658 -12.034 1.00 78.12 91 ASN A C 1
ATOM 709 O O . ASN A 1 91 ? 11.624 -3.709 -12.514 1.00 78.12 91 ASN A O 1
ATOM 713 N N . VAL A 1 92 ? 10.059 -4.504 -11.103 1.00 80.75 92 VAL A N 1
ATOM 714 C CA . VAL A 1 92 ? 9.718 -3.207 -10.511 1.00 80.75 92 VAL A CA 1
ATOM 715 C C . VAL A 1 92 ? 10.922 -2.709 -9.701 1.00 80.75 92 VAL A C 1
ATOM 717 O O . VAL A 1 92 ? 11.478 -3.490 -8.927 1.00 80.75 92 VAL A O 1
ATOM 720 N N . PRO A 1 93 ? 11.330 -1.432 -9.831 1.00 81.12 93 PRO A N 1
ATOM 721 C CA . PRO A 1 93 ? 12.477 -0.910 -9.095 1.00 81.12 93 PRO A CA 1
ATOM 722 C C . PRO A 1 93 ? 12.263 -1.017 -7.580 1.00 81.12 93 PRO A C 1
ATOM 724 O O . PRO A 1 93 ? 11.182 -0.702 -7.075 1.00 81.12 93 PRO A O 1
ATOM 727 N N . GLU A 1 94 ? 13.308 -1.401 -6.841 1.00 82.88 94 GLU A N 1
ATOM 728 C CA . GLU A 1 94 ? 13.230 -1.672 -5.395 1.00 82.88 94 GLU A CA 1
ATOM 729 C C . GLU A 1 94 ? 12.709 -0.459 -4.604 1.00 82.88 94 GLU A C 1
ATOM 731 O O . GLU A 1 94 ? 11.864 -0.584 -3.721 1.00 82.88 94 GLU A O 1
ATOM 736 N N . ASN A 1 95 ? 13.096 0.753 -5.007 1.00 80.50 95 ASN A N 1
ATOM 737 C CA . ASN A 1 95 ? 12.613 2.002 -4.411 1.00 80.50 95 ASN A CA 1
ATOM 738 C C . ASN A 1 95 ? 11.088 2.177 -4.527 1.00 80.50 95 ASN A C 1
ATOM 740 O O . ASN A 1 95 ? 10.447 2.722 -3.624 1.00 80.50 95 ASN A O 1
ATOM 744 N N . ALA A 1 96 ? 10.478 1.697 -5.615 1.00 80.25 96 ALA A N 1
ATOM 745 C CA . ALA A 1 96 ? 9.026 1.704 -5.755 1.00 80.25 96 ALA A CA 1
ATOM 746 C C . ALA A 1 96 ? 8.363 0.658 -4.843 1.00 80.25 96 ALA A C 1
ATOM 748 O O . ALA A 1 96 ? 7.279 0.927 -4.316 1.00 80.25 96 ALA A O 1
ATOM 749 N N . LEU A 1 97 ? 9.028 -0.481 -4.596 1.00 84.62 97 LEU A N 1
ATOM 750 C CA . LEU A 1 97 ? 8.589 -1.482 -3.615 1.00 84.62 97 LEU A CA 1
ATOM 751 C C . LEU A 1 97 ? 8.582 -0.884 -2.204 1.00 84.62 97 LEU A C 1
ATOM 753 O O . LEU A 1 97 ? 7.530 -0.877 -1.559 1.00 84.62 97 LEU A O 1
ATOM 757 N N . TYR A 1 98 ? 9.700 -0.291 -1.763 1.00 85.88 98 TYR A N 1
ATOM 758 C CA . TYR A 1 98 ? 9.789 0.372 -0.455 1.00 85.88 98 TYR A CA 1
ATOM 759 C C . TYR A 1 98 ? 8.738 1.471 -0.303 1.00 85.88 98 TYR A C 1
ATOM 761 O O . TYR A 1 98 ? 8.070 1.559 0.735 1.00 85.88 98 TYR A O 1
ATOM 769 N N . TYR A 1 99 ? 8.530 2.285 -1.347 1.00 85.81 99 TYR A N 1
ATOM 770 C CA . TYR A 1 99 ? 7.526 3.342 -1.307 1.00 85.81 99 TYR A CA 1
ATOM 771 C C . TYR A 1 99 ? 6.112 2.802 -1.096 1.00 85.81 99 TYR A C 1
ATOM 773 O O . TYR A 1 99 ? 5.366 3.282 -0.232 1.00 85.81 99 TYR A O 1
ATOM 781 N N . GLU A 1 100 ? 5.714 1.825 -1.908 1.00 85.25 100 GLU A N 1
ATOM 782 C CA . GLU A 1 100 ? 4.364 1.286 -1.872 1.00 85.25 100 GLU A CA 1
ATOM 783 C C . GLU A 1 100 ? 4.090 0.488 -0.601 1.00 85.25 100 GLU A C 1
ATOM 785 O O . GLU A 1 100 ? 3.057 0.721 0.035 1.00 85.25 100 GLU A O 1
ATOM 790 N N . HIS A 1 101 ? 4.999 -0.402 -0.202 1.00 86.19 101 HIS A N 1
ATOM 791 C CA . HIS A 1 101 ? 4.818 -1.237 0.982 1.00 86.19 101 HIS A CA 1
ATOM 792 C C . HIS A 1 101 ? 4.862 -0.419 2.270 1.00 86.19 101 HIS A C 1
ATOM 794 O O . HIS A 1 101 ? 3.972 -0.575 3.107 1.00 86.19 101 HIS A O 1
ATOM 800 N N . THR A 1 102 ? 5.763 0.561 2.388 1.00 87.38 102 THR A N 1
ATOM 801 C CA . THR A 1 102 ? 5.769 1.474 3.544 1.00 87.38 102 THR A CA 1
ATOM 802 C C . THR A 1 102 ? 4.492 2.317 3.604 1.00 87.38 102 THR A C 1
ATOM 804 O O . THR A 1 102 ? 3.909 2.510 4.677 1.00 87.38 102 THR A O 1
ATOM 807 N N . LYS A 1 103 ? 3.987 2.799 2.460 1.00 87.00 103 LYS A N 1
ATOM 808 C CA . LYS A 1 103 ? 2.718 3.541 2.416 1.00 87.00 103 LYS A CA 1
ATOM 809 C C . LYS A 1 103 ? 1.526 2.661 2.803 1.00 87.00 103 LYS A C 1
ATOM 811 O O . LYS A 1 103 ? 0.691 3.102 3.597 1.00 87.00 103 LYS A O 1
ATOM 816 N N . LYS A 1 104 ? 1.440 1.439 2.269 1.00 87.25 104 LYS A N 1
ATOM 817 C CA . LYS A 1 104 ? 0.388 0.473 2.620 1.00 87.25 104 LYS A CA 1
ATOM 818 C C . LYS A 1 104 ? 0.452 0.102 4.095 1.00 87.25 104 LYS A C 1
ATOM 820 O O . LYS A 1 104 ? -0.578 0.168 4.751 1.00 87.25 104 LYS A O 1
ATOM 825 N N . TYR A 1 105 ? 1.643 -0.155 4.634 1.00 88.44 10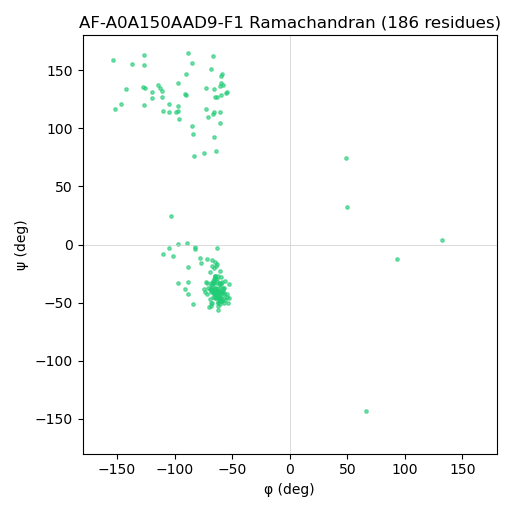5 TYR A N 1
ATOM 826 C CA . TYR A 1 105 ? 1.848 -0.453 6.050 1.00 88.44 105 TYR A CA 1
ATOM 827 C C . TYR A 1 105 ? 1.328 0.663 6.957 1.00 88.44 105 TYR A C 1
ATOM 829 O O . TYR A 1 105 ? 0.593 0.420 7.913 1.00 88.44 105 TYR A O 1
ATOM 837 N N . ARG A 1 106 ? 1.633 1.925 6.632 1.00 86.12 106 ARG A N 1
ATOM 838 C CA . ARG A 1 106 ? 1.115 3.070 7.396 1.00 86.12 106 ARG A CA 1
ATOM 839 C C . ARG A 1 106 ? -0.408 3.184 7.308 1.00 86.12 106 ARG A C 1
ATOM 841 O O . ARG A 1 106 ? -1.042 3.481 8.317 1.00 86.12 106 ARG A O 1
ATOM 848 N N . ASN A 1 107 ? -0.997 2.930 6.141 1.00 85.62 107 ASN A N 1
ATOM 849 C CA . ASN A 1 107 ? -2.452 2.918 5.972 1.00 85.62 107 ASN A CA 1
ATOM 850 C C . ASN A 1 107 ? -3.115 1.745 6.713 1.00 85.62 107 ASN A C 1
ATOM 852 O O . ASN A 1 107 ? -4.182 1.924 7.304 1.00 85.62 107 ASN A O 1
ATOM 856 N N . ALA A 1 108 ? -2.485 0.568 6.717 1.00 86.31 108 ALA A N 1
ATOM 857 C CA . ALA A 1 108 ? -2.913 -0.589 7.492 1.00 86.31 108 ALA A CA 1
ATOM 858 C C . ALA A 1 108 ? -2.901 -0.243 8.983 1.00 86.31 108 ALA A C 1
ATOM 860 O O . ALA A 1 108 ? -3.931 -0.356 9.632 1.00 86.31 108 ALA A O 1
ATOM 861 N N . ARG A 1 109 ? -1.812 0.351 9.491 1.00 86.88 109 ARG A N 1
ATOM 862 C CA . ARG A 1 109 ? -1.707 0.798 10.889 1.00 86.88 109 ARG A CA 1
ATOM 863 C C . ARG A 1 109 ? -2.773 1.825 11.280 1.00 86.88 109 ARG A C 1
ATOM 865 O O . ARG A 1 109 ? -3.335 1.721 12.366 1.00 86.88 109 ARG A O 1
ATOM 872 N N . MET A 1 110 ? -3.080 2.786 10.405 1.00 83.00 110 MET A N 1
ATOM 873 C CA . MET A 1 110 ? -4.198 3.716 10.626 1.00 83.00 110 MET A CA 1
ATOM 874 C C . MET A 1 110 ? -5.543 2.981 10.683 1.00 83.00 110 MET A C 1
ATOM 876 O O . MET A 1 110 ? -6.370 3.282 11.535 1.00 83.00 110 MET A O 1
ATOM 880 N N . SER A 1 111 ? -5.748 1.986 9.818 1.00 82.06 111 SER A N 1
ATOM 881 C CA . SER A 1 111 ? -6.969 1.168 9.811 1.00 82.06 111 SER A CA 1
ATOM 882 C C . SER A 1 111 ? -7.089 0.328 11.084 1.00 82.06 111 SER A C 1
ATOM 884 O O . SER A 1 111 ? -8.159 0.273 11.678 1.00 82.06 111 SER A O 1
ATOM 886 N N . THR A 1 112 ? -5.984 -0.256 11.554 1.00 87.06 112 THR A N 1
ATOM 887 C CA . THR A 1 112 ? -5.919 -0.972 12.833 1.00 87.06 112 THR A CA 1
ATOM 888 C C . THR A 1 112 ? -6.244 -0.045 13.997 1.00 87.06 112 THR A C 1
ATOM 890 O O . THR A 1 112 ? -7.007 -0.426 14.878 1.00 87.06 112 THR A O 1
ATOM 893 N N . MET A 1 113 ? -5.731 1.190 13.987 1.00 86.06 113 MET A N 1
ATOM 894 C CA . MET A 1 113 ? -6.080 2.188 14.999 1.00 86.06 113 MET A CA 1
ATOM 895 C C . MET A 1 113 ? -7.585 2.472 14.994 1.00 86.06 113 MET A C 1
ATOM 897 O O . MET A 1 113 ? -8.199 2.425 16.053 1.00 86.06 113 MET A O 1
ATOM 901 N N . PHE A 1 114 ? -8.204 2.670 13.825 1.00 84.00 114 PHE A N 1
ATOM 902 C CA . PHE A 1 114 ? -9.657 2.843 13.733 1.00 84.00 114 PHE A CA 1
ATOM 903 C C . PHE A 1 114 ? -10.441 1.615 14.200 1.00 84.00 114 PHE A C 1
ATOM 905 O O . PHE A 1 114 ? -11.479 1.774 14.840 1.00 84.00 114 PHE A O 1
ATOM 912 N N . ALA A 1 115 ? -9.957 0.404 13.917 1.00 86.81 115 ALA A N 1
ATOM 913 C CA . ALA A 1 115 ? -10.574 -0.828 14.396 1.00 86.81 115 ALA A CA 1
ATOM 914 C C . ALA A 1 115 ? -10.552 -0.890 15.929 1.00 86.81 115 ALA A C 1
ATOM 916 O O . ALA A 1 115 ? -11.601 -1.054 16.547 1.00 86.81 115 ALA A O 1
ATOM 917 N N . VAL A 1 116 ? -9.383 -0.666 16.541 1.00 88.06 116 VAL A N 1
ATOM 918 C CA . VAL A 1 116 ? -9.231 -0.621 18.004 1.00 88.06 116 VAL A CA 1
ATOM 919 C C . VAL A 1 116 ? -10.117 0.467 18.599 1.00 88.06 116 VAL A C 1
ATOM 921 O O . VAL A 1 116 ? -10.890 0.181 19.506 1.00 88.06 116 VAL A O 1
ATOM 924 N N . SER A 1 117 ? -10.084 1.685 18.051 1.00 83.06 117 SER A N 1
ATOM 925 C CA . SER A 1 117 ? -10.938 2.783 18.509 1.00 83.06 117 SER A CA 1
ATOM 926 C C . SER A 1 117 ? -12.425 2.424 18.430 1.00 83.06 117 SER A C 1
ATOM 928 O O . SER A 1 117 ? -13.166 2.677 19.376 1.00 83.06 117 SER A O 1
ATOM 930 N N . SER A 1 118 ? -12.865 1.773 17.353 1.00 82.56 118 SER A N 1
ATOM 931 C CA . SER A 1 118 ? -14.265 1.364 17.194 1.00 82.56 118 SER A CA 1
ATOM 932 C C . SER A 1 118 ? -14.681 0.329 18.238 1.00 82.56 118 SER A C 1
ATOM 934 O O . SER A 1 118 ? -15.751 0.462 18.823 1.00 82.56 118 SER A O 1
ATOM 936 N N . TRP A 1 119 ? -13.819 -0.646 18.539 1.00 86.62 119 TRP A N 1
ATOM 937 C CA . TRP A 1 119 ? -14.064 -1.614 19.612 1.00 86.62 119 TRP A CA 1
ATOM 938 C C . TRP A 1 119 ? -14.007 -0.984 21.006 1.00 86.62 119 TRP A C 1
ATOM 940 O O . TRP A 1 119 ? -14.807 -1.344 21.861 1.00 86.62 119 TRP A O 1
ATOM 950 N N . THR A 1 120 ? -13.146 0.008 21.247 1.00 85.69 120 THR A N 1
ATOM 951 C CA . THR A 1 120 ? -13.170 0.744 22.524 1.00 85.69 120 THR A CA 1
ATOM 952 C C . THR A 1 120 ? -14.447 1.569 22.691 1.00 85.69 120 THR A C 1
ATOM 954 O O . THR A 1 120 ? -14.963 1.675 23.799 1.00 85.69 120 THR A O 1
ATOM 957 N N . LEU A 1 121 ? -15.011 2.099 21.598 1.00 81.69 121 LEU A N 1
ATOM 958 C CA . LEU A 1 121 ? -16.277 2.838 21.626 1.00 81.69 121 LEU A CA 1
ATOM 959 C C . LEU A 1 121 ? -17.484 1.939 21.917 1.00 81.69 121 LEU A C 1
ATOM 961 O O . LEU A 1 121 ? -18.469 2.438 22.452 1.00 81.69 121 LEU A O 1
ATOM 965 N N . VAL A 1 122 ? -17.401 0.629 21.652 1.00 85.00 122 VAL A N 1
ATOM 966 C CA . VAL A 1 122 ? -18.439 -0.339 22.056 1.00 85.00 122 VAL A CA 1
ATOM 967 C C . VAL A 1 122 ? -18.659 -0.324 23.568 1.00 85.00 122 VAL A C 1
ATOM 969 O O . VAL A 1 122 ? -19.800 -0.412 24.013 1.00 85.00 122 VAL A O 1
ATOM 972 N N . LEU A 1 123 ? -17.588 -0.159 24.354 1.00 81.94 123 LEU A N 1
ATOM 973 C CA . LEU A 1 123 ? -17.677 -0.091 25.817 1.00 81.94 123 LEU A CA 1
ATOM 974 C C . LEU A 1 123 ? -18.449 1.146 26.295 1.00 81.94 123 LEU A C 1
ATOM 976 O O . LEU A 1 123 ? -19.067 1.113 27.353 1.00 81.94 123 LEU A O 1
ATOM 980 N N . LEU A 1 124 ? -18.412 2.231 25.516 1.00 79.06 124 LEU A N 1
ATOM 981 C CA . LEU A 1 124 ? -19.124 3.476 25.811 1.00 79.06 124 LEU A CA 1
ATOM 982 C C . LEU A 1 124 ? -20.546 3.474 25.247 1.00 79.06 124 LEU A C 1
ATOM 984 O O . LEU A 1 124 ? -21.438 4.095 25.821 1.00 79.06 124 LEU A O 1
ATOM 988 N N . ASN A 1 125 ? -20.761 2.810 24.111 1.00 79.69 125 ASN A N 1
ATOM 989 C CA . ASN A 1 125 ? -22.063 2.714 23.477 1.00 79.69 125 ASN A CA 1
ATOM 990 C C . ASN A 1 125 ? -22.189 1.408 22.656 1.00 79.69 125 ASN A C 1
ATOM 992 O O . ASN A 1 125 ? -21.508 1.253 21.635 1.00 79.69 125 ASN A O 1
ATOM 996 N N . PRO A 1 126 ? -23.114 0.500 23.026 1.00 81.94 126 PRO A N 1
ATOM 997 C CA . PRO A 1 126 ? -23.255 -0.806 22.383 1.00 81.94 126 PRO A CA 1
ATOM 998 C C . PRO A 1 126 ? -23.677 -0.732 20.907 1.00 81.94 126 PRO A C 1
ATOM 1000 O O . PRO A 1 126 ? -23.438 -1.683 20.166 1.00 81.94 126 PRO A O 1
ATOM 1003 N N . TYR A 1 127 ? -24.225 0.393 20.427 1.00 76.75 127 TYR A N 1
ATOM 1004 C CA . TYR A 1 127 ? -24.548 0.572 19.004 1.00 76.75 127 TYR A CA 1
ATOM 1005 C C . TYR A 1 127 ? -23.316 0.477 18.088 1.00 76.75 127 TYR A C 1
ATOM 1007 O O . TYR A 1 127 ? -23.447 0.130 16.912 1.00 76.75 127 TYR A O 1
ATOM 1015 N N . PHE A 1 128 ? -22.106 0.715 18.607 1.00 79.00 128 PHE A N 1
ATOM 1016 C CA . PHE A 1 128 ? -20.878 0.542 17.828 1.00 79.00 128 PHE A CA 1
ATOM 1017 C C . PHE A 1 128 ? -20.580 -0.919 17.468 1.00 79.00 128 PHE A C 1
ATOM 1019 O O . PHE A 1 128 ? -19.779 -1.137 16.564 1.00 79.00 128 PHE A O 1
ATOM 1026 N N . LEU A 1 129 ? -21.252 -1.912 18.069 1.00 84.88 129 LEU A N 1
ATOM 1027 C CA . LEU A 1 129 ? -21.122 -3.323 17.674 1.00 84.88 129 LEU A CA 1
ATOM 1028 C C . LEU A 1 129 ? -21.495 -3.558 16.207 1.00 84.88 129 LEU A C 1
ATOM 1030 O O . LEU A 1 129 ? -20.903 -4.411 15.554 1.00 84.88 129 LEU A O 1
ATOM 1034 N N . VAL A 1 130 ? -22.440 -2.777 15.676 1.00 82.44 130 VAL A N 1
ATOM 1035 C CA . VAL A 1 130 ? -22.868 -2.882 14.274 1.00 82.44 130 VAL A CA 1
ATOM 1036 C C . VAL A 1 130 ? -21.791 -2.339 13.328 1.00 82.44 130 VAL A C 1
ATOM 1038 O O . VAL A 1 130 ? -21.612 -2.846 12.223 1.00 82.44 130 VAL A O 1
ATOM 1041 N N . VAL A 1 131 ? -21.041 -1.320 13.759 1.00 78.12 131 VAL A N 1
ATOM 1042 C CA . VAL A 1 131 ? -20.095 -0.586 12.903 1.00 78.12 131 VAL A CA 1
ATOM 1043 C C . VAL A 1 131 ? -18.657 -1.094 13.052 1.00 78.12 131 VAL A C 1
ATOM 1045 O O . VAL A 1 131 ? -17.919 -1.111 12.071 1.00 78.12 131 VAL A O 1
ATOM 1048 N N . ALA A 1 132 ? -18.248 -1.554 14.237 1.00 81.81 132 ALA A N 1
ATOM 1049 C CA . ALA A 1 132 ? -16.879 -1.984 14.552 1.00 81.81 132 ALA A CA 1
ATOM 1050 C C . ALA A 1 132 ? -16.290 -3.099 13.650 1.00 81.81 132 ALA A C 1
ATOM 1052 O O . ALA A 1 132 ? -15.076 -3.077 13.393 1.00 81.81 132 ALA A O 1
ATOM 1053 N N . PRO A 1 133 ? -17.080 -4.043 13.099 1.00 87.38 133 PRO A N 1
ATOM 1054 C CA . PRO A 1 133 ? -16.561 -5.036 12.157 1.00 87.38 133 PRO A CA 1
ATOM 1055 C C . PRO A 1 133 ? -16.023 -4.435 10.847 1.00 87.38 133 PRO A C 1
ATOM 1057 O O . PRO A 1 133 ? -15.079 -4.974 10.264 1.00 87.38 133 PRO A O 1
ATOM 1060 N N . LEU A 1 134 ? -16.558 -3.298 10.386 1.00 84.44 134 LEU A N 1
ATOM 1061 C CA . LEU A 1 134 ? -16.137 -2.655 9.132 1.00 84.44 134 LEU A CA 1
ATOM 1062 C C . LEU A 1 134 ? -14.661 -2.203 9.147 1.00 84.44 134 LEU A C 1
ATOM 1064 O O . LEU A 1 134 ? -13.896 -2.659 8.296 1.00 84.44 134 LEU A O 1
ATOM 1068 N N . PRO A 1 135 ? -14.191 -1.369 10.095 1.00 85.19 135 PRO A N 1
ATOM 1069 C CA . PRO A 1 135 ? -12.778 -1.001 10.157 1.00 85.19 135 PRO A CA 1
ATOM 1070 C C . PRO A 1 135 ? -11.876 -2.199 10.481 1.00 85.19 135 PRO A C 1
ATOM 1072 O O . PRO A 1 135 ? -10.725 -2.226 10.050 1.00 85.19 135 PRO A O 1
ATOM 1075 N N . THR A 1 136 ? -12.397 -3.217 11.175 1.00 87.00 136 THR A N 1
ATOM 1076 C CA . THR A 1 136 ? -11.651 -4.442 11.496 1.00 87.00 136 THR A CA 1
ATOM 1077 C C . THR A 1 136 ? -11.349 -5.254 10.237 1.00 87.00 136 THR A C 1
ATOM 1079 O O . THR A 1 136 ? -10.195 -5.592 9.979 1.00 87.00 136 THR A O 1
ATOM 1082 N N . THR A 1 137 ? -12.361 -5.516 9.406 1.00 86.56 137 THR A N 1
ATOM 1083 C CA . THR A 1 137 ? -12.168 -6.205 8.120 1.00 86.56 137 THR A CA 1
ATOM 1084 C C . THR A 1 137 ? -11.228 -5.413 7.211 1.00 86.56 137 THR A C 1
ATOM 1086 O O . THR A 1 137 ? -10.280 -5.984 6.673 1.00 86.56 137 THR A O 1
ATOM 1089 N N . GLN A 1 138 ? -11.397 -4.089 7.116 1.00 85.12 138 GLN A N 1
ATOM 1090 C CA . GLN A 1 138 ? -10.490 -3.231 6.345 1.00 85.12 138 GLN A CA 1
ATOM 1091 C C . GLN A 1 138 ? -9.039 -3.298 6.836 1.00 85.12 138 GLN A C 1
ATOM 1093 O O . GLN A 1 138 ? -8.127 -3.329 6.010 1.00 85.12 138 GLN A O 1
ATOM 1098 N N . ALA A 1 139 ? -8.807 -3.334 8.152 1.00 86.25 139 ALA A N 1
ATOM 1099 C CA . ALA A 1 139 ? -7.467 -3.471 8.715 1.00 86.25 139 ALA A CA 1
ATOM 1100 C C . ALA A 1 139 ? -6.824 -4.812 8.332 1.00 86.25 139 ALA A C 1
ATOM 1102 O O . ALA A 1 139 ? -5.684 -4.825 7.871 1.00 86.25 139 ALA A O 1
ATOM 1103 N N . ILE A 1 140 ? -7.571 -5.917 8.436 1.00 87.94 140 ILE A N 1
ATOM 1104 C CA . ILE A 1 140 ? -7.085 -7.263 8.094 1.00 87.94 140 ILE A CA 1
ATOM 1105 C C . ILE A 1 140 ? -6.710 -7.354 6.612 1.00 87.94 140 ILE A C 1
ATOM 1107 O O . ILE A 1 140 ? -5.622 -7.823 6.281 1.00 87.94 140 ILE A O 1
ATOM 1111 N N . PHE A 1 141 ? -7.588 -6.902 5.711 1.00 87.06 141 PHE A N 1
ATOM 1112 C CA . PHE A 1 141 ? -7.302 -6.942 4.275 1.00 87.06 141 PHE A CA 1
ATOM 1113 C C . PHE A 1 141 ? -6.096 -6.070 3.915 1.00 87.06 141 PHE A C 1
ATOM 1115 O O . PHE A 1 141 ? -5.233 -6.503 3.156 1.00 87.06 141 PHE A O 1
ATOM 1122 N N . ARG A 1 142 ? -5.992 -4.871 4.500 1.00 85.06 142 ARG A N 1
ATOM 1123 C CA . ARG A 1 142 ? -4.872 -3.958 4.236 1.0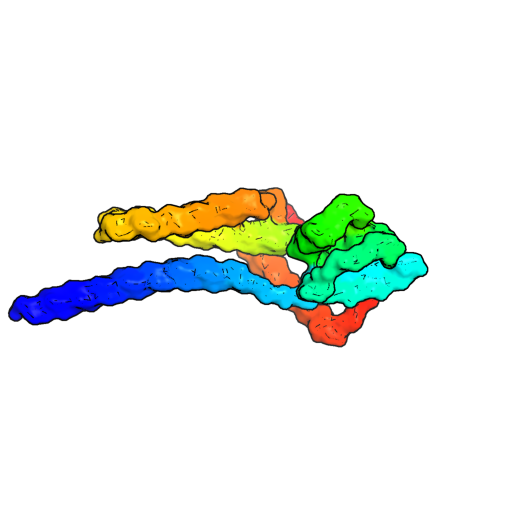0 85.06 142 ARG A CA 1
ATOM 1124 C C . ARG A 1 142 ? -3.541 -4.477 4.764 1.00 85.06 142 ARG A C 1
ATOM 1126 O O . ARG A 1 142 ? -2.538 -4.248 4.100 1.00 85.06 142 ARG A O 1
ATOM 1133 N N . ASP A 1 143 ? -3.515 -5.154 5.913 1.00 86.19 143 ASP A N 1
ATOM 1134 C CA . ASP A 1 143 ? -2.270 -5.706 6.469 1.00 86.19 143 ASP A CA 1
ATOM 1135 C C . ASP A 1 143 ? -1.756 -6.896 5.644 1.00 86.19 143 ASP A C 1
ATOM 1137 O O . ASP A 1 143 ? -0.560 -6.992 5.388 1.00 86.19 143 ASP A O 1
ATOM 1141 N N . LYS A 1 144 ? -2.656 -7.748 5.127 1.00 87.25 144 LYS A N 1
ATOM 1142 C CA . LYS A 1 144 ? -2.292 -8.886 4.258 1.00 87.25 144 LYS A CA 1
ATOM 1143 C C . LYS A 1 144 ? -1.618 -8.475 2.946 1.00 87.25 144 LYS A C 1
ATOM 1145 O O . LYS A 1 144 ? -0.858 -9.251 2.381 1.00 87.25 144 LYS A O 1
ATOM 1150 N N . GLU A 1 145 ? -1.894 -7.275 2.445 1.00 83.44 145 GLU A N 1
ATOM 1151 C CA . GLU A 1 145 ? -1.292 -6.764 1.206 1.00 83.44 145 GLU A CA 1
ATOM 1152 C C . GLU A 1 145 ? 0.114 -6.164 1.391 1.00 83.44 145 GLU A C 1
ATOM 1154 O O . GLU A 1 145 ? 0.718 -5.684 0.420 1.00 83.44 145 GLU A O 1
ATOM 1159 N N . VAL A 1 146 ? 0.621 -6.125 2.626 1.00 86.94 146 VAL A N 1
ATOM 1160 C CA . VAL A 1 146 ? 1.906 -5.515 2.968 1.00 86.94 146 VAL A CA 1
ATOM 1161 C C . VAL A 1 146 ? 2.980 -6.587 3.074 1.00 86.94 146 VAL A C 1
ATOM 1163 O O . VAL A 1 146 ? 2.999 -7.373 4.016 1.00 86.94 146 VAL A O 1
ATOM 1166 N N . ASP A 1 147 ? 3.944 -6.544 2.161 1.00 88.88 147 ASP A N 1
ATOM 1167 C CA . ASP A 1 147 ? 5.238 -7.172 2.377 1.00 88.88 147 ASP A CA 1
ATOM 1168 C C . ASP A 1 147 ? 6.050 -6.370 3.404 1.00 88.88 147 ASP A C 1
ATOM 1170 O O . ASP A 1 147 ? 6.373 -5.197 3.191 1.00 88.88 147 ASP A O 1
ATOM 1174 N N . LYS A 1 148 ? 6.340 -7.003 4.544 1.00 87.19 148 LYS A N 1
ATOM 1175 C CA . LYS A 1 148 ? 7.056 -6.397 5.672 1.00 87.19 148 LYS A CA 1
ATOM 1176 C C . LYS A 1 148 ? 8.564 -6.305 5.428 1.00 87.19 148 LYS A C 1
ATOM 1178 O O . LYS A 1 148 ? 9.211 -5.520 6.114 1.00 87.19 148 LYS A O 1
ATOM 1183 N N . ALA A 1 149 ? 9.106 -7.033 4.446 1.00 88.25 149 ALA A N 1
ATOM 1184 C CA . ALA A 1 149 ? 10.518 -6.946 4.074 1.00 88.25 149 ALA A CA 1
ATOM 1185 C C . ALA A 1 149 ? 10.885 -5.566 3.497 1.00 88.25 149 ALA A C 1
ATOM 1187 O O . ALA A 1 149 ? 12.000 -5.091 3.690 1.00 88.25 149 ALA A O 1
ATOM 1188 N N . TYR A 1 150 ? 9.924 -4.894 2.854 1.00 86.06 150 TYR A N 1
ATOM 1189 C CA . TYR A 1 150 ? 10.104 -3.588 2.208 1.00 86.06 150 TYR A CA 1
ATOM 1190 C C . TYR A 1 150 ? 9.523 -2.419 3.026 1.00 86.06 150 TYR A C 1
ATOM 1192 O O . TYR A 1 150 ? 9.149 -1.380 2.474 1.00 86.06 150 TYR A O 1
ATOM 1200 N N . VAL A 1 151 ? 9.395 -2.573 4.348 1.00 88.94 151 VAL A N 1
ATOM 1201 C CA . VAL A 1 151 ? 8.864 -1.523 5.231 1.00 88.94 151 VAL A CA 1
ATOM 1202 C C . VAL A 1 151 ? 10.001 -0.743 5.878 1.00 88.94 151 VAL A C 1
ATOM 1204 O O . VAL A 1 151 ? 10.780 -1.286 6.653 1.00 88.94 151 VAL A O 1
ATOM 1207 N N . MET A 1 152 ? 10.040 0.561 5.610 1.00 88.75 152 MET A N 1
ATOM 1208 C CA . MET A 1 152 ? 11.034 1.474 6.176 1.00 88.75 152 MET A CA 1
ATOM 1209 C C . MET A 1 152 ? 10.626 1.990 7.558 1.00 88.75 152 MET A C 1
ATOM 1211 O O . MET A 1 152 ? 9.435 2.110 7.888 1.00 88.75 152 MET A O 1
ATOM 1215 N N . SER A 1 153 ? 11.617 2.407 8.348 1.00 90.12 153 SER A N 1
ATOM 1216 C CA . SER A 1 153 ? 11.371 3.066 9.627 1.00 90.12 153 SER A CA 1
ATOM 1217 C C . SER A 1 153 ? 10.703 4.437 9.449 1.00 90.12 153 SER A C 1
ATOM 1219 O O . SER A 1 153 ? 10.695 5.064 8.387 1.00 90.12 153 SER A O 1
ATOM 1221 N N . GLY A 1 154 ? 10.112 4.970 10.522 1.00 86.38 154 GLY A N 1
ATOM 1222 C CA . GLY A 1 154 ? 9.412 6.258 10.466 1.00 86.38 154 GLY A CA 1
ATOM 1223 C C . GLY A 1 154 ? 10.313 7.471 10.186 1.00 86.38 154 GLY A C 1
ATOM 1224 O O . GLY A 1 154 ? 9.786 8.521 9.797 1.00 86.38 154 GLY A O 1
ATOM 1225 N N . LYS A 1 155 ? 11.629 7.356 10.420 1.00 89.06 155 LYS A N 1
ATOM 1226 C CA . LYS A 1 155 ? 12.626 8.392 10.099 1.00 89.06 155 LYS A CA 1
ATOM 1227 C C . LYS A 1 155 ? 13.046 8.276 8.632 1.00 89.06 155 LYS A C 1
ATOM 1229 O O . LYS A 1 155 ? 12.874 9.253 7.906 1.00 89.06 155 LYS A O 1
ATOM 1234 N N . GLU A 1 156 ? 13.435 7.078 8.197 1.00 88.19 156 GLU A N 1
ATOM 1235 C CA . GLU A 1 156 ? 13.747 6.745 6.796 1.00 88.19 156 GLU A CA 1
ATOM 1236 C C . GLU A 1 156 ? 12.600 7.094 5.846 1.00 88.19 156 GLU A C 1
ATOM 1238 O O . GLU A 1 156 ? 12.796 7.706 4.805 1.00 88.19 156 GLU A O 1
ATOM 1243 N N . TRP A 1 157 ? 11.355 6.805 6.230 1.00 88.19 157 TRP A N 1
ATOM 1244 C CA . TRP A 1 157 ? 10.201 7.161 5.409 1.00 88.19 157 TRP A CA 1
ATOM 1245 C C . TRP A 1 157 ? 10.088 8.669 5.166 1.00 88.19 157 TRP A C 1
ATOM 1247 O O . TRP A 1 157 ? 9.607 9.106 4.122 1.00 88.19 157 TRP A O 1
ATOM 1257 N N . ARG A 1 158 ? 10.474 9.496 6.144 1.00 87.38 158 ARG A N 1
ATOM 1258 C CA . ARG A 1 158 ? 10.385 10.955 6.008 1.00 87.38 158 ARG A CA 1
ATOM 1259 C C . ARG A 1 158 ? 11.466 11.499 5.083 1.00 87.38 158 ARG A C 1
ATOM 1261 O O . ARG A 1 158 ? 11.152 12.424 4.337 1.00 87.38 158 ARG A O 1
ATOM 1268 N N . THR A 1 159 ? 12.683 10.960 5.139 1.00 89.00 159 THR A N 1
ATOM 1269 C CA . THR A 1 159 ? 13.776 11.324 4.223 1.00 89.00 159 THR A CA 1
ATOM 1270 C C . THR A 1 159 ? 13.454 10.836 2.816 1.00 89.00 159 THR A C 1
ATOM 1272 O O . THR A 1 159 ? 13.287 11.662 1.920 1.00 89.00 159 THR A O 1
ATOM 1275 N N . PHE A 1 160 ? 13.133 9.548 2.675 1.00 86.88 160 PHE A N 1
ATOM 1276 C CA . PHE A 1 160 ? 12.731 8.938 1.410 1.00 86.88 160 PHE A CA 1
ATOM 1277 C C . PHE A 1 160 ? 11.553 9.671 0.764 1.00 86.88 160 PHE A C 1
ATOM 1279 O O . PHE A 1 160 ? 11.570 9.980 -0.418 1.00 86.88 160 PHE A O 1
ATOM 1286 N N . LYS A 1 161 ? 10.507 10.027 1.522 1.00 84.69 161 LYS A N 1
ATOM 1287 C CA . LYS A 1 161 ? 9.348 10.743 0.960 1.00 84.69 161 LYS A CA 1
ATOM 1288 C C . LYS A 1 161 ? 9.704 12.141 0.443 1.00 84.69 161 LYS A C 1
ATOM 1290 O O . LYS A 1 161 ? 9.022 12.616 -0.467 1.00 84.69 161 LYS A O 1
ATOM 1295 N N . LYS A 1 162 ? 10.694 12.821 1.031 1.00 87.12 162 LYS A N 1
ATOM 1296 C CA . LYS A 1 162 ? 11.174 14.118 0.529 1.00 87.12 162 LYS A CA 1
ATOM 1297 C C . LYS A 1 162 ? 11.919 13.916 -0.789 1.00 87.12 162 LYS A C 1
ATOM 1299 O O . LYS A 1 162 ? 11.484 14.472 -1.791 1.00 87.12 162 LYS A O 1
ATOM 1304 N N . GLU A 1 163 ? 12.906 13.026 -0.799 1.00 85.25 163 GLU A N 1
ATOM 1305 C CA . GLU A 1 163 ? 13.689 12.666 -1.989 1.00 85.25 163 GLU A CA 1
ATOM 1306 C C . GLU A 1 163 ? 12.790 12.177 -3.130 1.00 85.25 163 GLU A C 1
ATOM 1308 O O . GLU A 1 163 ? 12.834 12.705 -4.236 1.00 85.25 163 GLU A O 1
ATOM 1313 N N . TYR A 1 164 ? 11.854 11.272 -2.839 1.00 80.62 164 TYR A N 1
ATOM 1314 C CA . TYR A 1 164 ? 10.881 10.759 -3.802 1.00 80.62 164 TYR A CA 1
ATOM 1315 C C . TYR A 1 164 ? 9.935 11.845 -4.332 1.00 80.62 164 TYR A C 1
ATOM 1317 O O . TYR A 1 164 ? 9.486 11.791 -5.478 1.00 80.62 164 TYR A O 1
ATOM 1325 N N . LYS A 1 165 ? 9.581 12.844 -3.510 1.00 81.94 165 LYS A N 1
ATOM 1326 C CA . LYS A 1 165 ? 8.761 13.980 -3.958 1.00 81.94 165 LYS A CA 1
ATOM 1327 C C . LYS A 1 165 ? 9.550 14.866 -4.915 1.00 81.94 165 LYS A C 1
ATOM 1329 O O . LYS A 1 165 ? 8.955 15.356 -5.873 1.00 81.94 165 LYS A O 1
ATOM 1334 N N . ASP A 1 166 ? 10.835 15.069 -4.662 1.00 81.94 166 ASP A N 1
ATOM 1335 C CA . ASP A 1 166 ? 11.703 15.874 -5.517 1.00 81.94 166 ASP A CA 1
ATOM 1336 C C . ASP A 1 166 ? 12.044 15.135 -6.818 1.00 81.94 166 ASP A C 1
ATOM 1338 O O . ASP A 1 166 ? 11.870 15.715 -7.889 1.00 81.94 166 ASP A O 1
ATOM 1342 N N . TYR A 1 167 ? 12.307 13.825 -6.750 1.00 75.88 167 TYR A N 1
ATOM 1343 C CA . TYR A 1 167 ? 12.335 12.929 -7.911 1.00 75.88 167 TYR A CA 1
ATOM 1344 C C . TYR A 1 167 ? 11.038 13.030 -8.717 1.00 75.88 167 TYR A C 1
ATOM 1346 O O . TYR A 1 167 ? 11.048 13.314 -9.901 1.00 75.88 167 TYR A O 1
ATOM 1354 N N . ARG A 1 168 ? 9.861 12.920 -8.094 1.00 73.25 168 ARG A N 1
ATOM 1355 C CA . ARG A 1 168 ? 8.592 13.043 -8.832 1.00 73.25 168 ARG A CA 1
ATOM 1356 C C . ARG A 1 168 ? 8.405 14.412 -9.500 1.00 73.25 168 ARG A C 1
ATOM 1358 O O . ARG A 1 168 ? 7.748 14.486 -10.537 1.00 73.25 168 ARG A O 1
ATOM 1365 N N . LYS A 1 169 ? 8.913 15.499 -8.909 1.00 76.25 169 LYS A N 1
ATOM 1366 C CA . LYS A 1 169 ? 8.846 16.829 -9.532 1.00 76.25 169 LYS A CA 1
ATOM 1367 C C . LYS A 1 169 ? 9.730 16.911 -10.773 1.00 76.25 169 LYS A C 1
ATOM 1369 O O . LYS A 1 169 ? 9.323 17.599 -11.702 1.00 76.25 169 LYS A O 1
ATOM 1374 N N . SER A 1 170 ? 10.869 16.214 -10.821 1.00 72.06 170 SER A N 1
ATOM 1375 C CA . SER A 1 170 ? 11.749 16.243 -11.997 1.00 72.06 170 SER A CA 1
ATOM 1376 C C . SER A 1 170 ? 11.102 15.626 -13.246 1.00 72.06 170 SER A C 1
ATOM 1378 O O . SER A 1 170 ? 11.380 16.087 -14.347 1.00 72.06 170 SER A O 1
ATOM 1380 N N . PHE A 1 171 ? 10.156 14.688 -13.092 1.00 64.88 171 PHE A N 1
ATOM 1381 C CA . PHE A 1 171 ? 9.349 14.148 -14.207 1.00 64.88 171 PHE A CA 1
ATOM 1382 C C . PHE A 1 171 ? 8.211 15.064 -14.658 1.00 64.88 171 PHE A C 1
ATOM 1384 O O . PHE A 1 171 ? 7.585 14.821 -15.690 1.00 64.88 171 PHE A O 1
ATOM 1391 N N . ARG A 1 172 ? 7.896 16.119 -13.900 1.00 60.03 172 ARG A N 1
ATOM 1392 C CA . ARG A 1 172 ? 6.799 17.031 -14.223 1.00 60.03 172 ARG A CA 1
ATOM 1393 C C . ARG A 1 172 ? 7.293 18.065 -15.246 1.00 60.03 172 ARG A C 1
ATOM 1395 O O . ARG A 1 172 ? 7.561 19.203 -14.885 1.00 60.03 172 ARG A O 1
ATOM 1402 N N . GLY A 1 173 ? 7.425 17.651 -16.509 1.00 52.28 173 GLY A N 1
ATOM 1403 C CA . GLY A 1 173 ? 7.780 18.542 -17.627 1.00 52.28 173 GLY A CA 1
ATOM 1404 C C . GLY A 1 173 ? 8.885 18.063 -18.576 1.00 52.28 173 GLY A C 1
ATOM 1405 O O . GLY A 1 173 ? 9.237 18.816 -19.475 1.00 52.28 173 GLY A O 1
ATOM 1406 N N . LYS A 1 174 ? 9.425 16.846 -18.417 1.00 51.69 174 LYS A N 1
ATOM 1407 C CA . LYS A 1 174 ? 10.380 16.247 -19.368 1.00 51.69 174 LYS A CA 1
ATOM 1408 C C . LYS A 1 174 ? 9.771 15.018 -20.046 1.00 51.69 174 LYS A C 1
ATOM 1410 O O . LYS A 1 174 ? 9.127 14.209 -19.376 1.00 51.69 174 LYS A O 1
ATOM 1415 N N . ASN A 1 175 ? 9.969 14.892 -21.360 1.00 46.69 175 ASN A N 1
ATOM 1416 C CA . ASN A 1 175 ? 9.716 13.647 -22.085 1.00 46.69 175 ASN A CA 1
ATOM 1417 C C . ASN A 1 175 ? 10.703 12.597 -21.558 1.00 46.69 175 ASN A C 1
ATOM 1419 O O . ASN A 1 175 ? 11.892 12.878 -21.440 1.00 46.69 175 ASN A O 1
ATOM 1423 N N . MET A 1 176 ? 10.184 11.441 -21.142 1.00 53.66 176 MET A N 1
ATOM 1424 C CA . MET A 1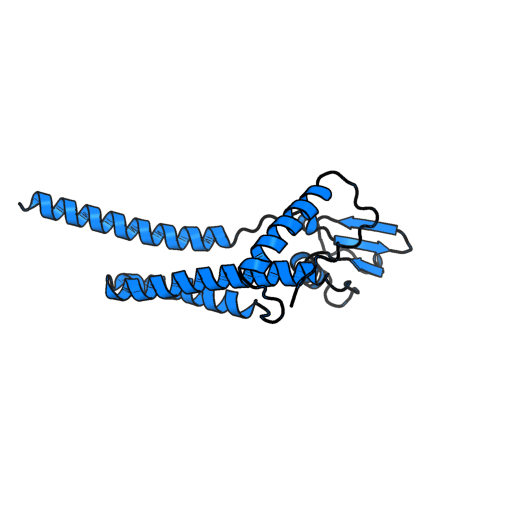 176 ? 10.956 10.369 -20.513 1.00 53.66 176 MET A CA 1
ATOM 1425 C C . MET A 1 176 ? 11.803 9.635 -21.563 1.00 53.66 176 MET A C 1
ATOM 1427 O O . MET A 1 176 ? 11.422 8.554 -22.001 1.00 53.66 176 MET A O 1
ATOM 1431 N N . GLU A 1 177 ? 12.934 10.205 -21.962 1.00 46.00 177 GLU A N 1
ATOM 1432 C CA . GLU A 1 177 ? 14.004 9.455 -22.623 1.00 46.00 177 GLU A CA 1
ATOM 1433 C C . GLU A 1 177 ? 15.029 9.063 -21.554 1.00 46.00 177 GLU A C 1
ATOM 1435 O O . GLU A 1 177 ? 15.698 9.907 -20.971 1.00 46.00 177 GLU A O 1
ATOM 1440 N N . GLU A 1 178 ? 15.038 7.765 -21.242 1.00 51.66 178 GLU A N 1
ATOM 1441 C CA . GLU A 1 178 ? 16.045 7.050 -20.447 1.00 51.66 178 GLU A CA 1
ATOM 1442 C C . GLU A 1 178 ? 16.482 7.655 -19.103 1.00 51.66 178 GLU A C 1
ATOM 1444 O O . GLU A 1 178 ? 17.629 8.049 -18.930 1.00 51.66 178 GLU A O 1
ATOM 1449 N N . ASP A 1 179 ? 15.634 7.572 -18.075 1.00 46.44 179 ASP A N 1
ATOM 1450 C CA . ASP A 1 179 ? 16.101 7.800 -16.701 1.00 46.44 179 ASP A CA 1
ATOM 1451 C C . ASP A 1 179 ? 16.102 6.499 -15.889 1.00 46.44 179 ASP A C 1
ATOM 1453 O O . ASP A 1 179 ? 15.066 5.875 -15.618 1.00 46.44 179 ASP A O 1
ATOM 1457 N N . LYS A 1 180 ? 17.310 6.076 -15.496 1.00 47.03 180 LYS A N 1
ATOM 1458 C CA . LYS A 1 180 ? 17.521 5.133 -14.394 1.00 47.03 180 LYS A CA 1
ATOM 1459 C C . LYS A 1 180 ? 16.929 5.773 -13.137 1.00 47.03 180 LYS A C 1
ATOM 1461 O O . LYS A 1 180 ? 17.234 6.922 -12.826 1.00 47.03 180 LYS A O 1
ATOM 1466 N N . ALA A 1 181 ? 16.075 5.045 -12.416 1.00 49.81 181 ALA A N 1
ATOM 1467 C CA . ALA A 1 181 ? 15.620 5.500 -11.107 1.00 49.81 181 ALA A CA 1
ATOM 1468 C C . ALA A 1 181 ? 16.866 5.793 -10.247 1.00 49.81 181 ALA A C 1
ATOM 1470 O O . ALA A 1 181 ? 17.768 4.955 -10.230 1.00 49.81 181 ALA A O 1
ATOM 1471 N N . PRO A 1 182 ? 16.959 6.950 -9.566 1.00 50.28 182 PRO A N 1
ATOM 1472 C CA . PRO A 1 182 ? 18.093 7.248 -8.716 1.00 50.28 182 PRO A CA 1
ATOM 1473 C C . PRO A 1 182 ? 18.192 6.144 -7.671 1.00 50.28 182 PRO A C 1
ATOM 1475 O O . PRO A 1 182 ? 17.172 5.718 -7.111 1.00 50.28 182 PRO A O 1
ATOM 1478 N N . GLU A 1 183 ? 19.416 5.691 -7.420 1.00 51.72 183 GLU A N 1
ATOM 1479 C CA . GLU A 1 183 ? 19.755 4.864 -6.269 1.00 51.72 183 GLU A CA 1
ATOM 1480 C C . GLU A 1 183 ? 19.515 5.705 -5.008 1.00 51.72 183 GLU A C 1
ATOM 1482 O O . GLU A 1 183 ? 20.408 6.345 -4.461 1.00 51.72 183 GLU A O 1
ATOM 1487 N N . MET A 1 184 ? 18.251 5.799 -4.589 1.00 57.81 184 MET A N 1
ATOM 1488 C CA . MET A 1 184 ? 17.895 6.355 -3.292 1.00 57.81 184 MET A CA 1
ATOM 1489 C C . MET A 1 184 ? 18.441 5.392 -2.246 1.00 57.81 184 MET A C 1
ATOM 1491 O O . MET A 1 184 ? 17.991 4.251 -2.155 1.00 57.81 184 MET A O 1
ATOM 1495 N N . TYR A 1 185 ? 19.443 5.845 -1.495 1.00 48.66 185 TYR A N 1
ATOM 1496 C CA . TYR A 1 185 ? 20.066 5.058 -0.443 1.00 48.66 185 TYR A CA 1
ATOM 1497 C C . TYR A 1 185 ? 19.026 4.699 0.619 1.00 48.66 185 TYR A C 1
ATOM 1499 O O . TYR A 1 185 ? 18.635 5.518 1.451 1.00 48.66 185 TYR A O 1
ATOM 1507 N N . VAL A 1 186 ? 18.589 3.445 0.605 1.00 51.47 186 VAL A N 1
ATOM 1508 C CA . VAL A 1 186 ? 17.874 2.847 1.728 1.00 51.47 186 VAL A CA 1
ATOM 1509 C C . VAL A 1 186 ? 18.947 2.361 2.696 1.00 51.47 186 VAL A C 1
ATOM 1511 O O . VAL A 1 186 ? 19.518 1.290 2.502 1.00 51.47 186 VAL A O 1
ATOM 1514 N N . SER A 1 187 ? 19.292 3.170 3.705 1.00 47.50 187 SER A N 1
ATOM 1515 C CA . SER A 1 187 ? 20.187 2.698 4.768 1.00 47.50 187 SER A CA 1
ATOM 1516 C C . SER A 1 187 ? 19.465 1.599 5.549 1.00 47.50 187 SER A C 1
ATOM 1518 O O . SER A 1 187 ? 18.440 1.884 6.173 1.00 47.50 187 SER A O 1
ATOM 1520 N N . LYS A 1 188 ? 19.966 0.364 5.475 1.00 44.91 188 LYS A N 1
ATOM 1521 C CA . LYS A 1 188 ? 19.557 -0.728 6.366 1.00 44.91 188 LYS A CA 1
ATOM 1522 C C . LYS A 1 188 ? 20.201 -0.569 7.736 1.00 44.91 188 LYS A C 1
ATOM 1524 O O . LYS A 1 188 ? 21.364 -0.109 7.776 1.00 44.91 188 LYS A O 1
#

Foldseek 3Di:
DVVVVVVVVVVVVVVVVVVLVVLVCVVVVVPDDDFDPLLWKWFDAPHDIDTHGLVPDAQDPPVGGAAMEHAAVVSVVSCCVHPNPSHHYDDHDLLNLLLVLQVLVVVLVVLVVSLVVLVVVCVVPVVSVVVSVPSVVVSVVSVVVHDPVSHADPVLNVVSVVVVVVVSVVPVDDDDDDDDDPPPDPDD

Secondary structure (DSSP, 8-state):
-HHHHHHHHHHHHHHHHHHHHHHHHHHHHTT-----GGG-EEEEETTEEEEE-GGG-----GGG-SEEEESSHHHHHHHHHHHTTSSEEPPPPHHHHHHHHHHHHHHHHHHHHHHHHHHHHHHH-TTHHHHTHHHHHHHHHHHHT--GGGPPPTTHHHHHHHHHHHHHHHTTTS--S--PPP------

pLDDT: mean 73.97, std 12.26, range [44.91, 90.12]

Radius of gyration: 22.71 Å; Cα contacts (8 Å, |Δi|>4): 178; chains: 1; bounding box: 56×36×67 Å